Protein AF-A0A519RQ48-F1 (afdb_monomer)

Foldseek 3Di:
DVQVVVLVVQLVVLVPDPDDPV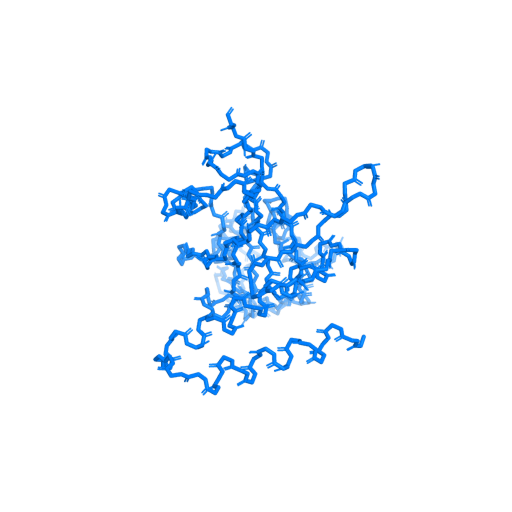VSVVLNVQQLLVVLLCVLPDVQWADPDSFWIWDQDPVRDTAIEGEDEDEQDADQDFLVVVLQVVLQVVLVVVDQPLFWEKEWEWDQDLAAAEPVVSVVVSVVVNCVSVVHDDDDDTTPDIDTDDDSGDHYHYDAFGETEDDPVSVQVVQVPDDDDPDPGAYEYEHEDDCVSSVGSHYYYYPCQQPPAYEHPHPWYWYAYSVSSDIHIGHHDD

Structure (mmCIF, N/CA/C/O backbone):
data_AF-A0A519RQ48-F1
#
_entry.id   AF-A0A519RQ48-F1
#
loop_
_atom_site.group_PDB
_atom_site.id
_atom_site.type_symbol
_atom_site.label_atom_id
_atom_site.label_alt_id
_atom_site.label_comp_id
_atom_site.label_asym_id
_atom_site.label_entity_id
_atom_site.label_seq_id
_atom_site.pdbx_PDB_ins_code
_atom_site.Cartn_x
_atom_site.Cartn_y
_atom_site.Cartn_z
_atom_site.occupancy
_atom_site.B_iso_or_equiv
_atom_site.auth_seq_id
_atom_site.auth_comp_id
_atom_site.auth_asym_id
_atom_site.auth_atom_id
_atom_site.pdbx_PDB_model_num
ATOM 1 N N . MET A 1 1 ? -5.321 -4.749 -26.227 1.00 43.31 1 MET A N 1
ATOM 2 C CA . MET A 1 1 ? -5.300 -6.189 -26.573 1.00 43.31 1 MET A CA 1
ATOM 3 C C . MET A 1 1 ? -3.907 -6.637 -27.001 1.00 43.31 1 MET A C 1
ATOM 5 O O . MET A 1 1 ? -3.459 -7.630 -26.458 1.00 43.31 1 MET A O 1
ATOM 9 N N . GLU A 1 2 ? -3.184 -5.892 -27.846 1.00 57.22 2 GLU A N 1
ATOM 10 C CA . GLU A 1 2 ? -1.813 -6.261 -28.271 1.00 57.22 2 GLU A CA 1
ATOM 11 C C . GLU A 1 2 ? -0.792 -6.372 -27.118 1.00 57.22 2 GLU A C 1
ATOM 13 O O . GLU A 1 2 ? -0.032 -7.332 -27.074 1.00 57.22 2 GLU A O 1
ATOM 18 N N . HIS A 1 3 ? -0.825 -5.470 -26.125 1.00 61.56 3 HIS A N 1
ATOM 19 C CA . HIS A 1 3 ? 0.095 -5.530 -24.974 1.00 61.56 3 HIS A CA 1
ATOM 20 C C . HIS A 1 3 ? -0.045 -6.792 -24.109 1.00 61.56 3 HIS A C 1
ATOM 22 O O . HIS A 1 3 ? 0.942 -7.247 -23.545 1.00 61.56 3 HIS A O 1
ATOM 28 N N . LEU A 1 4 ? -1.257 -7.350 -23.994 1.00 69.06 4 LEU A N 1
ATOM 29 C CA . LEU A 1 4 ? -1.503 -8.551 -23.186 1.00 69.06 4 LEU A CA 1
ATOM 30 C C . LEU A 1 4 ? -0.869 -9.781 -23.831 1.00 69.06 4 LEU A C 1
ATOM 32 O O . LEU A 1 4 ? -0.159 -10.518 -23.159 1.00 69.06 4 LEU A O 1
ATOM 36 N N . GLN A 1 5 ? -1.057 -9.937 -25.141 1.00 73.00 5 GLN A N 1
ATOM 37 C CA . GLN A 1 5 ? -0.506 -11.066 -25.882 1.00 73.00 5 GLN A CA 1
ATOM 38 C C . GLN A 1 5 ? 1.029 -11.041 -25.901 1.00 73.00 5 GLN A C 1
ATOM 40 O O . GLN A 1 5 ? 1.671 -12.05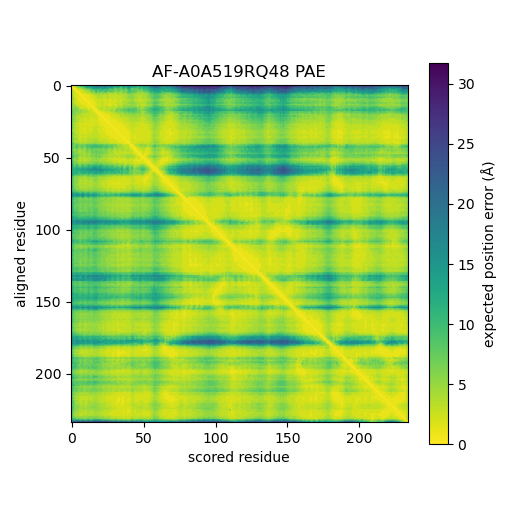9 -25.683 1.00 73.00 5 GLN A O 1
ATOM 45 N N . GLN A 1 6 ? 1.627 -9.854 -26.031 1.00 79.38 6 GLN A N 1
ATOM 46 C CA . GLN A 1 6 ? 3.081 -9.692 -25.957 1.00 79.38 6 GLN A CA 1
ATOM 47 C C . GLN A 1 6 ? 3.661 -10.058 -24.577 1.00 79.38 6 GLN A C 1
ATOM 49 O O . GLN A 1 6 ? 4.774 -10.573 -24.485 1.00 79.38 6 GLN A O 1
ATOM 54 N N . ILE A 1 7 ? 2.922 -9.794 -23.495 1.00 83.25 7 ILE A N 1
ATOM 55 C CA . ILE A 1 7 ? 3.334 -10.177 -22.139 1.00 83.25 7 ILE A CA 1
ATOM 56 C C . ILE A 1 7 ? 3.201 -11.684 -21.938 1.00 83.25 7 ILE A C 1
ATOM 58 O O . ILE A 1 7 ? 4.098 -12.281 -21.351 1.00 83.25 7 ILE A O 1
ATOM 62 N N . GLU A 1 8 ? 2.119 -12.294 -22.423 1.00 84.56 8 GLU A N 1
ATOM 63 C CA . GLU A 1 8 ? 1.934 -13.749 -22.397 1.00 84.56 8 GLU A CA 1
ATOM 64 C C . GLU A 1 8 ? 3.087 -14.454 -23.126 1.00 84.56 8 GLU A C 1
ATOM 66 O O . GLU A 1 8 ? 3.736 -15.314 -22.532 1.00 84.56 8 GLU A O 1
ATOM 71 N N . ASP A 1 9 ? 3.448 -13.990 -24.327 1.00 85.69 9 ASP A N 1
ATOM 72 C CA . ASP A 1 9 ? 4.589 -14.511 -25.088 1.00 85.69 9 ASP A CA 1
ATOM 73 C C . ASP A 1 9 ? 5.907 -14.399 -24.298 1.00 85.69 9 ASP A C 1
ATOM 75 O O . ASP A 1 9 ? 6.750 -15.300 -24.309 1.00 85.69 9 ASP A O 1
ATOM 79 N N . TRP A 1 10 ? 6.131 -13.288 -23.592 1.00 88.19 10 TRP A N 1
ATOM 80 C CA . TRP A 1 10 ? 7.323 -13.127 -22.756 1.00 88.19 10 TRP A CA 1
ATOM 81 C C . TRP A 1 10 ? 7.315 -14.037 -21.531 1.00 88.19 10 TRP A C 1
ATOM 83 O O . TRP A 1 10 ? 8.357 -14.605 -21.204 1.00 88.19 10 TRP A O 1
ATOM 93 N N . ILE A 1 11 ? 6.165 -14.223 -20.880 1.00 88.00 11 ILE A N 1
ATOM 94 C CA . ILE A 1 11 ? 6.023 -15.163 -19.763 1.00 88.00 11 ILE A CA 1
ATOM 95 C C . ILE A 1 11 ? 6.344 -16.581 -20.237 1.00 88.00 11 ILE A C 1
ATOM 97 O O . ILE A 1 11 ? 7.177 -17.241 -19.616 1.00 88.00 11 ILE A O 1
ATOM 101 N N . GLU A 1 12 ? 5.783 -17.018 -21.366 1.00 89.06 12 GLU A N 1
ATOM 102 C CA . GLU A 1 12 ? 6.059 -18.339 -21.941 1.00 89.06 12 GLU A CA 1
ATOM 103 C C . GLU A 1 12 ? 7.551 -18.527 -22.249 1.00 89.06 12 GLU A C 1
ATOM 105 O O . GLU A 1 12 ? 8.138 -19.560 -21.917 1.00 89.06 12 GLU A O 1
ATOM 110 N N . ASN A 1 13 ? 8.207 -17.508 -22.812 1.00 88.69 13 ASN A N 1
ATOM 111 C CA . ASN A 1 13 ? 9.646 -17.545 -23.080 1.00 88.69 13 ASN A CA 1
ATOM 112 C C . ASN A 1 13 ? 10.483 -17.653 -21.791 1.00 88.69 13 ASN A C 1
ATOM 114 O O . ASN A 1 13 ? 11.441 -18.431 -21.730 1.00 88.69 13 ASN A O 1
ATOM 118 N N . ILE A 1 14 ? 10.123 -16.912 -20.737 1.00 88.62 14 ILE A N 1
ATOM 119 C CA . ILE A 1 14 ? 10.792 -16.994 -19.430 1.00 88.62 14 ILE A CA 1
ATOM 120 C C . ILE A 1 14 ? 10.594 -18.389 -18.828 1.00 88.62 14 ILE A C 1
ATOM 122 O O . ILE A 1 14 ? 11.552 -18.999 -18.337 1.00 88.62 14 ILE A O 1
ATOM 126 N N . GLU A 1 15 ? 9.376 -18.921 -18.883 1.00 88.69 15 GLU A N 1
ATOM 127 C CA . GLU A 1 15 ? 9.033 -20.249 -18.377 1.00 88.69 15 GLU A CA 1
ATOM 128 C C . GLU A 1 15 ? 9.726 -21.372 -19.159 1.00 88.69 15 GLU A C 1
ATOM 130 O O . GLU A 1 15 ? 10.146 -22.362 -18.550 1.00 88.69 15 GLU A O 1
ATOM 135 N N . GLY A 1 16 ? 9.944 -21.191 -20.463 1.00 88.44 16 GLY A N 1
ATOM 136 C CA . GLY A 1 16 ? 10.675 -22.108 -21.342 1.00 88.44 16 GLY A CA 1
ATOM 137 C C . GLY A 1 16 ? 12.205 -22.043 -21.236 1.00 88.44 16 GLY A C 1
ATOM 138 O O . GLY A 1 16 ? 12.880 -22.944 -21.723 1.00 88.44 16 GLY A O 1
ATOM 139 N N . SER A 1 17 ? 12.770 -21.019 -20.587 1.00 90.81 17 SER A N 1
ATOM 140 C CA . SER A 1 17 ? 14.229 -20.823 -20.482 1.00 90.81 17 SER A CA 1
ATOM 141 C C . SER A 1 17 ? 14.947 -21.854 -19.588 1.00 90.81 17 SER A C 1
ATOM 143 O O . SER A 1 17 ? 14.329 -22.535 -18.773 1.00 90.81 17 SER A O 1
ATOM 145 N N . ASP A 1 18 ? 16.281 -21.915 -19.630 1.00 91.81 18 ASP A N 1
ATOM 146 C CA . ASP A 1 18 ? 17.084 -22.778 -18.735 1.00 91.81 18 ASP A CA 1
ATOM 147 C C . ASP A 1 18 ? 17.276 -22.201 -17.314 1.00 91.81 18 ASP A C 1
ATOM 149 O O . ASP A 1 18 ? 18.066 -22.702 -16.505 1.00 91.81 18 ASP A O 1
ATOM 153 N N . LEU A 1 19 ? 16.567 -21.120 -16.972 1.00 89.44 19 LEU A N 1
ATOM 154 C CA . LEU A 1 19 ? 16.679 -20.479 -15.665 1.00 89.44 19 LEU A CA 1
ATOM 155 C C . LEU A 1 19 ? 16.139 -21.370 -14.536 1.00 89.44 19 LEU A C 1
ATOM 157 O O . LEU A 1 19 ? 15.202 -22.156 -14.688 1.00 89.44 19 LEU A O 1
ATOM 161 N N . LYS A 1 20 ? 16.695 -21.192 -13.332 1.00 93.88 20 LYS A N 1
ATOM 162 C CA . LYS A 1 20 ? 16.185 -21.869 -12.130 1.00 93.88 20 LYS A CA 1
ATOM 163 C C . LYS A 1 20 ? 14.730 -21.443 -11.862 1.00 93.88 20 LYS A C 1
ATOM 165 O O . LYS A 1 20 ? 14.450 -20.248 -11.964 1.00 93.88 20 LYS A O 1
ATOM 170 N N . PRO A 1 21 ? 13.841 -22.341 -11.386 1.00 91.44 21 PRO A N 1
ATOM 171 C CA . PRO A 1 21 ? 12.422 -22.030 -11.156 1.00 91.44 21 PRO A CA 1
ATOM 172 C C . PRO A 1 21 ? 12.176 -20.778 -10.306 1.00 91.44 21 PRO A C 1
ATOM 174 O O . PRO A 1 21 ? 11.312 -19.964 -10.606 1.00 91.44 21 PRO A O 1
ATOM 177 N N . ARG A 1 22 ? 12.994 -20.571 -9.268 1.00 90.19 22 ARG A N 1
ATOM 178 C CA . ARG A 1 22 ? 12.917 -19.370 -8.427 1.00 90.19 22 ARG A CA 1
ATOM 179 C C . ARG A 1 22 ? 13.161 -18.077 -9.212 1.00 90.19 22 ARG A C 1
ATOM 181 O O . ARG A 1 22 ? 12.497 -17.085 -8.943 1.00 90.19 22 ARG A O 1
ATOM 188 N N . ILE A 1 23 ? 14.132 -18.088 -10.125 1.00 89.00 23 ILE A N 1
ATOM 189 C CA . ILE A 1 23 ? 14.483 -16.920 -10.939 1.00 89.00 23 ILE A CA 1
ATOM 190 C C . ILE A 1 23 ? 13.357 -16.659 -11.936 1.00 89.00 23 ILE A C 1
ATOM 192 O O . ILE A 1 23 ? 12.886 -15.534 -11.996 1.00 89.00 23 ILE A O 1
ATOM 196 N N . LYS A 1 24 ? 12.851 -17.705 -12.607 1.00 90.56 24 LYS A N 1
ATOM 197 C CA . LYS A 1 24 ? 11.691 -17.606 -13.508 1.00 90.56 24 LYS A CA 1
ATOM 198 C C . LYS A 1 24 ? 10.498 -16.938 -12.829 1.00 90.56 24 LYS A C 1
ATOM 200 O O . LYS A 1 24 ? 10.030 -15.911 -13.300 1.00 90.56 24 LYS A O 1
ATOM 205 N N . ASN A 1 25 ? 10.083 -17.453 -11.669 1.00 89.69 25 ASN A N 1
ATOM 206 C CA . ASN A 1 25 ? 8.953 -16.899 -10.921 1.00 89.69 25 ASN A CA 1
ATOM 207 C C . ASN A 1 25 ? 9.177 -15.434 -10.529 1.00 89.69 25 ASN A C 1
ATOM 209 O O . ASN A 1 25 ? 8.245 -14.640 -10.549 1.00 89.69 25 ASN A O 1
ATOM 213 N N . GLN A 1 26 ? 10.405 -15.065 -10.156 1.00 89.38 26 GLN A N 1
ATOM 214 C CA . GLN A 1 26 ? 10.722 -13.681 -9.818 1.00 89.38 26 GLN A CA 1
ATOM 215 C C . GLN A 1 26 ? 10.669 -12.768 -11.049 1.00 89.38 26 GLN A C 1
ATOM 217 O O . GLN A 1 26 ? 10.107 -11.681 -10.957 1.00 89.38 26 GLN A O 1
ATOM 222 N N . THR A 1 27 ? 11.208 -13.200 -12.190 1.00 89.75 27 THR A N 1
ATOM 223 C CA . THR A 1 27 ? 11.159 -12.433 -13.440 1.00 89.75 27 THR A CA 1
ATOM 224 C C . THR A 1 27 ? 9.721 -12.260 -13.928 1.00 89.75 27 THR A C 1
ATOM 226 O O . THR A 1 27 ? 9.329 -11.143 -14.249 1.00 89.75 27 THR A O 1
ATOM 229 N N . VAL A 1 28 ? 8.907 -13.322 -13.893 1.00 91.31 28 VAL A N 1
ATOM 230 C CA . VAL A 1 28 ? 7.476 -13.262 -14.236 1.00 91.31 28 VAL A CA 1
ATOM 231 C C . VAL A 1 28 ? 6.728 -12.305 -13.307 1.00 91.31 28 VAL A C 1
ATOM 233 O O . VAL A 1 28 ? 6.004 -11.437 -13.784 1.00 91.31 28 VAL A O 1
ATOM 236 N N . ASN A 1 29 ? 6.940 -12.393 -11.990 1.00 91.44 29 ASN A N 1
AT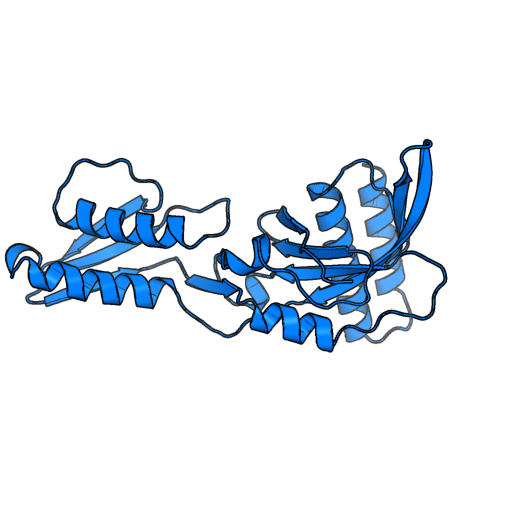OM 237 C CA . ASN A 1 29 ? 6.303 -11.473 -11.044 1.00 91.44 29 ASN A CA 1
ATOM 238 C C . ASN A 1 29 ? 6.696 -10.015 -11.313 1.00 91.44 29 ASN A C 1
ATOM 240 O O . ASN A 1 29 ? 5.819 -9.161 -11.381 1.00 91.44 29 ASN A O 1
ATOM 244 N N . ASN A 1 30 ? 7.984 -9.739 -11.542 1.00 92.44 30 ASN A N 1
ATOM 245 C CA . ASN A 1 30 ? 8.451 -8.392 -11.870 1.00 92.44 30 ASN A CA 1
ATOM 246 C C . ASN A 1 30 ? 7.808 -7.865 -13.161 1.00 92.44 30 ASN A C 1
ATOM 248 O O . ASN A 1 30 ? 7.418 -6.702 -13.218 1.00 92.44 30 ASN A O 1
ATOM 252 N N . LEU A 1 31 ? 7.685 -8.711 -14.188 1.00 92.50 31 LEU A N 1
ATOM 253 C CA . LEU A 1 31 ? 7.036 -8.356 -15.447 1.00 92.50 31 LEU A CA 1
ATOM 254 C C . LEU A 1 31 ? 5.556 -8.002 -15.231 1.00 92.50 31 LEU A C 1
ATOM 256 O O . LEU A 1 31 ? 5.083 -6.991 -15.747 1.00 92.50 31 LEU A O 1
ATOM 260 N N . ILE A 1 32 ? 4.841 -8.791 -14.423 1.00 92.19 32 ILE A N 1
ATOM 261 C CA . ILE A 1 32 ? 3.443 -8.526 -14.055 1.00 92.19 32 ILE A CA 1
ATOM 262 C C . ILE A 1 32 ? 3.328 -7.225 -13.247 1.00 92.19 32 ILE A C 1
ATOM 264 O O . ILE A 1 32 ? 2.418 -6.433 -13.498 1.00 92.19 32 ILE A O 1
ATOM 268 N N . ASP A 1 33 ? 4.241 -6.980 -12.305 1.00 93.88 33 ASP A N 1
ATOM 269 C CA . ASP A 1 33 ? 4.277 -5.751 -11.508 1.00 93.88 33 ASP A CA 1
ATOM 270 C C . ASP A 1 33 ? 4.476 -4.519 -12.396 1.00 93.88 33 ASP A C 1
ATOM 272 O O . ASP A 1 33 ? 3.741 -3.540 -12.257 1.00 93.88 33 ASP A O 1
ATOM 276 N N . ILE A 1 34 ? 5.418 -4.581 -13.345 1.00 93.44 34 ILE A N 1
ATOM 277 C CA . ILE A 1 34 ? 5.670 -3.510 -14.318 1.00 93.44 34 ILE A CA 1
ATOM 278 C C . ILE A 1 34 ? 4.442 -3.293 -15.194 1.00 93.44 34 ILE A C 1
ATOM 280 O O . ILE A 1 34 ? 4.003 -2.156 -15.346 1.00 93.44 34 ILE A O 1
ATOM 284 N N . TRP A 1 35 ? 3.867 -4.361 -15.746 1.00 91.19 35 TRP A N 1
ATOM 285 C CA . TRP A 1 35 ? 2.684 -4.266 -16.593 1.00 91.19 35 TRP A CA 1
ATOM 286 C C . TRP A 1 35 ? 1.502 -3.611 -15.869 1.00 91.19 35 TRP A C 1
ATOM 288 O O . TRP A 1 35 ? 0.852 -2.707 -16.403 1.00 91.19 35 TRP A O 1
ATOM 298 N N . LYS A 1 36 ? 1.225 -4.021 -14.628 1.00 92.1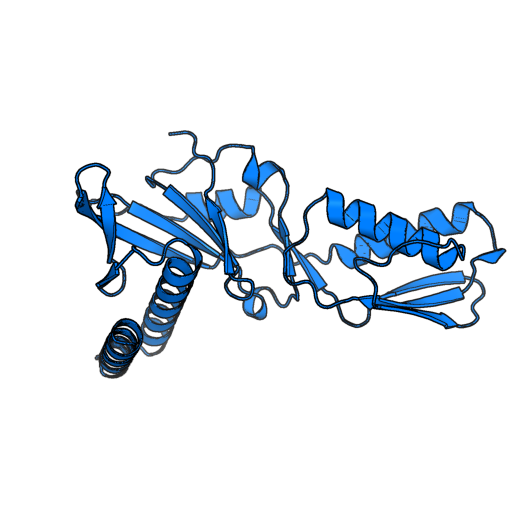2 36 LYS A N 1
ATOM 299 C CA . LYS A 1 36 ? 0.172 -3.374 -13.844 1.00 92.12 36 LYS A CA 1
ATOM 300 C C . LYS A 1 36 ? 0.520 -1.928 -13.525 1.00 92.12 36 LYS A C 1
ATOM 302 O O . LYS A 1 36 ? -0.352 -1.073 -13.630 1.00 92.12 36 LYS A O 1
ATOM 307 N N . PHE A 1 37 ? 1.768 -1.648 -13.160 1.00 94.06 37 PHE A N 1
ATOM 308 C CA . PHE A 1 37 ? 2.223 -0.291 -12.889 1.00 94.06 37 PHE A CA 1
ATOM 309 C C . PHE A 1 37 ? 1.989 0.634 -14.089 1.00 94.06 37 PHE A C 1
ATOM 311 O O . PHE A 1 37 ? 1.349 1.664 -13.910 1.00 94.06 37 PHE A O 1
ATOM 318 N N . ILE A 1 38 ? 2.421 0.262 -15.301 1.00 91.75 38 ILE A N 1
ATOM 319 C CA . ILE A 1 38 ? 2.219 1.102 -16.496 1.00 91.75 38 ILE A CA 1
ATOM 320 C C . ILE A 1 38 ? 0.730 1.303 -16.791 1.00 91.75 38 ILE A C 1
ATOM 322 O O . ILE A 1 38 ? 0.319 2.419 -17.080 1.00 91.75 38 ILE A O 1
ATOM 326 N N . THR A 1 39 ? -0.088 0.261 -16.602 1.00 89.75 39 THR A N 1
ATOM 327 C CA . THR A 1 39 ? -1.543 0.326 -16.817 1.00 89.75 39 THR A CA 1
ATOM 328 C C . THR A 1 39 ? -2.211 1.352 -15.897 1.00 89.75 39 THR A C 1
ATOM 330 O O . THR A 1 39 ? -3.157 2.016 -16.305 1.00 89.75 39 THR A O 1
ATOM 333 N N . TYR A 1 40 ? -1.736 1.494 -14.656 1.00 91.19 40 TYR A N 1
ATOM 334 C CA . TYR A 1 40 ? -2.290 2.457 -13.699 1.00 91.19 40 TYR A CA 1
ATOM 335 C C . TYR A 1 40 ? -1.601 3.827 -13.716 1.00 91.19 40 TYR A C 1
ATOM 337 O O . TYR A 1 40 ? -2.204 4.798 -13.261 1.00 91.19 40 TYR A O 1
ATOM 345 N N . TYR A 1 41 ? -0.344 3.913 -14.162 1.00 90.38 41 TYR A N 1
ATOM 346 C CA . TYR A 1 41 ? 0.418 5.161 -14.162 1.00 90.38 41 TYR A CA 1
ATOM 347 C C . TYR A 1 41 ? 0.057 6.031 -15.360 1.00 90.38 41 TYR A C 1
ATOM 349 O O . TYR A 1 41 ? -0.347 7.178 -15.181 1.00 90.38 41 TYR A O 1
ATOM 357 N N . ASP A 1 42 ? 0.230 5.484 -16.564 1.00 83.12 42 ASP A N 1
ATOM 358 C CA . ASP A 1 42 ? 0.059 6.200 -17.820 1.00 83.12 42 ASP A CA 1
ATOM 359 C C . ASP A 1 42 ? -0.025 5.194 -18.978 1.00 83.12 42 ASP A C 1
ATOM 361 O O . ASP A 1 42 ? 0.945 4.502 -19.298 1.00 83.12 42 ASP A O 1
ATOM 365 N N . GLU A 1 43 ? -1.191 5.137 -19.622 1.00 73.50 43 GLU A N 1
ATOM 366 C CA . GLU A 1 43 ? -1.474 4.231 -20.740 1.00 73.50 43 GLU A CA 1
ATOM 367 C C . GLU A 1 43 ? -0.615 4.516 -21.985 1.00 73.50 43 GLU A C 1
ATOM 369 O O . GLU A 1 43 ? -0.534 3.674 -22.880 1.00 73.50 43 GLU A O 1
ATOM 374 N N . THR A 1 44 ? 0.043 5.678 -22.058 1.00 79.25 44 THR A N 1
ATOM 375 C CA . THR A 1 44 ? 0.956 6.029 -23.157 1.00 79.25 44 THR A CA 1
ATOM 376 C C . THR A 1 44 ? 2.334 5.375 -23.023 1.00 79.25 44 THR A C 1
ATOM 378 O O . THR A 1 44 ? 3.086 5.298 -24.001 1.00 79.25 44 THR A O 1
ATOM 381 N N . ILE A 1 45 ? 2.675 4.851 -21.840 1.00 86.38 45 ILE A N 1
ATOM 382 C CA . ILE A 1 45 ? 3.936 4.143 -21.621 1.00 86.38 45 ILE A CA 1
ATOM 383 C C . ILE A 1 45 ? 3.869 2.766 -22.272 1.00 86.38 45 ILE A C 1
ATOM 385 O O . ILE A 1 45 ? 3.002 1.945 -21.979 1.00 86.38 45 ILE A O 1
ATOM 389 N N . SER A 1 46 ? 4.856 2.476 -23.118 1.00 84.31 46 SER A N 1
ATOM 390 C CA . SER A 1 46 ? 4.960 1.179 -23.790 1.00 84.31 46 SER A CA 1
ATOM 391 C C . SER A 1 46 ? 6.035 0.308 -23.154 1.00 84.31 46 SER A C 1
ATOM 393 O O . SER A 1 46 ? 7.149 0.761 -22.895 1.00 84.31 46 SER A O 1
ATOM 395 N N . LEU A 1 47 ? 5.725 -0.966 -22.931 1.00 85.94 47 LEU A N 1
ATOM 396 C CA . LEU A 1 47 ? 6.705 -1.946 -22.478 1.00 85.94 47 LEU A CA 1
ATOM 397 C C . LEU A 1 47 ? 7.558 -2.401 -23.673 1.00 85.94 47 LEU A C 1
ATOM 399 O O . LEU A 1 47 ? 7.023 -2.889 -24.668 1.00 85.94 47 LEU A O 1
ATOM 403 N N . LYS A 1 48 ? 8.876 -2.194 -23.607 1.00 86.12 48 LYS A N 1
ATOM 404 C CA . LYS A 1 48 ? 9.818 -2.508 -24.699 1.00 86.12 48 LYS A CA 1
ATOM 405 C C . LYS A 1 48 ? 10.524 -3.844 -24.496 1.00 86.12 48 LYS A C 1
ATOM 407 O O . LYS A 1 48 ? 10.802 -4.542 -25.466 1.00 86.12 48 LYS A O 1
ATOM 412 N N . SER A 1 49 ? 10.806 -4.191 -23.246 1.00 83.25 49 SER A N 1
ATOM 413 C CA . SER A 1 49 ? 11.350 -5.486 -22.837 1.00 83.25 49 SER A CA 1
ATOM 414 C C . SER A 1 49 ? 10.985 -5.771 -21.378 1.00 83.25 49 SER A C 1
ATOM 416 O O . SER A 1 49 ? 10.328 -4.949 -20.740 1.00 83.25 49 SER A O 1
ATOM 418 N N . GLU A 1 50 ? 11.455 -6.902 -20.839 1.00 81.12 50 GLU A N 1
ATOM 419 C CA . GLU A 1 50 ? 11.177 -7.372 -19.471 1.00 81.12 50 GLU A CA 1
ATOM 420 C C . GLU A 1 50 ? 11.311 -6.295 -18.380 1.00 81.12 50 GLU A C 1
ATOM 422 O O . GLU A 1 50 ? 10.585 -6.327 -17.390 1.00 81.12 50 GLU A O 1
ATOM 427 N N . ASN A 1 51 ? 12.231 -5.340 -18.545 1.00 86.25 51 ASN A N 1
ATOM 428 C CA . ASN A 1 51 ? 12.499 -4.281 -17.574 1.00 86.25 51 ASN A CA 1
ATOM 429 C C . ASN A 1 51 ? 12.736 -2.899 -18.204 1.00 86.25 51 ASN A C 1
ATOM 431 O O . ASN A 1 51 ? 13.269 -2.012 -17.538 1.00 86.25 51 ASN A O 1
ATOM 435 N N . ILE A 1 52 ? 12.382 -2.703 -19.475 1.00 89.75 52 ILE A N 1
ATOM 436 C CA . ILE A 1 52 ? 12.561 -1.421 -20.167 1.00 89.75 52 ILE A CA 1
ATOM 437 C C . ILE A 1 52 ? 11.204 -0.912 -20.622 1.00 89.75 52 ILE A C 1
ATOM 439 O O . ILE A 1 52 ? 10.475 -1.605 -21.334 1.00 89.75 52 ILE A O 1
ATOM 443 N N . ILE A 1 53 ? 10.900 0.328 -20.255 1.00 91.12 53 ILE A N 1
ATOM 444 C CA . ILE A 1 53 ? 9.724 1.052 -20.734 1.00 91.12 53 ILE A CA 1
ATOM 445 C C . ILE A 1 53 ? 10.145 2.205 -21.644 1.00 91.12 53 ILE A C 1
ATOM 447 O O . ILE A 1 53 ? 11.219 2.783 -21.480 1.00 91.12 53 ILE A O 1
ATOM 451 N N . GLY A 1 54 ? 9.293 2.527 -22.610 1.00 89.75 54 GLY A N 1
ATOM 452 C CA . GLY A 1 54 ? 9.398 3.716 -23.443 1.00 89.75 54 GLY A CA 1
ATOM 453 C C . GLY A 1 54 ? 8.428 4.778 -22.946 1.00 89.75 54 GLY A C 1
ATOM 454 O O . GLY A 1 54 ? 7.225 4.515 -22.889 1.00 89.75 54 GLY A O 1
ATOM 455 N N . VAL A 1 55 ? 8.953 5.956 -22.616 1.00 88.31 55 VAL A N 1
ATOM 456 C CA . VAL A 1 55 ? 8.177 7.124 -22.183 1.00 88.31 55 VAL A CA 1
ATOM 457 C C . VAL A 1 55 ? 8.372 8.238 -23.200 1.00 88.31 55 VAL A C 1
ATOM 459 O O . VAL A 1 55 ? 9.503 8.572 -23.547 1.00 88.31 55 VAL A O 1
ATOM 462 N N . GLU A 1 56 ? 7.278 8.804 -23.696 1.00 84.50 56 GLU A N 1
ATOM 463 C CA . GLU A 1 56 ? 7.336 9.931 -24.622 1.00 84.50 56 GLU A CA 1
ATOM 464 C C . GLU A 1 56 ? 7.739 11.207 -23.870 1.00 84.50 56 GLU A C 1
ATOM 466 O O . GLU A 1 56 ? 7.158 11.554 -22.842 1.00 84.50 56 GLU A O 1
ATOM 471 N N . ASN A 1 57 ? 8.782 11.884 -24.347 1.00 78.56 57 ASN A N 1
ATOM 472 C CA . ASN A 1 57 ? 9.213 13.162 -23.794 1.00 78.56 57 ASN A CA 1
ATOM 473 C C . ASN A 1 57 ? 8.445 14.339 -24.426 1.00 78.56 57 ASN A C 1
ATOM 475 O O . ASN A 1 57 ? 7.698 14.170 -25.384 1.00 78.56 57 ASN A O 1
ATOM 479 N N . GLU A 1 58 ? 8.653 15.557 -23.916 1.00 76.25 58 GLU A N 1
ATOM 480 C CA . GLU A 1 58 ? 7.954 16.775 -24.378 1.00 76.25 58 GLU A CA 1
ATOM 481 C C . GLU A 1 58 ? 8.128 17.073 -25.881 1.00 76.25 58 GLU A C 1
ATOM 483 O O . GLU A 1 58 ? 7.336 17.812 -26.462 1.00 76.25 58 GLU A O 1
ATOM 488 N N . ASN A 1 59 ? 9.147 16.488 -26.520 1.00 78.00 59 ASN A N 1
ATOM 489 C CA . ASN A 1 59 ? 9.427 16.636 -27.947 1.00 78.00 59 ASN A CA 1
ATOM 490 C C . ASN A 1 59 ? 8.848 15.490 -28.799 1.00 78.00 59 ASN A C 1
ATOM 492 O O . ASN A 1 59 ? 9.152 15.410 -29.989 1.00 78.00 59 ASN A O 1
ATOM 496 N N . GLY A 1 60 ? 8.067 14.584 -28.206 1.00 76.56 60 GLY A N 1
ATOM 497 C CA . GLY A 1 60 ? 7.486 13.424 -28.883 1.00 76.56 60 GLY A CA 1
ATOM 498 C C . GLY A 1 60 ? 8.468 12.276 -29.146 1.00 76.56 60 GLY A C 1
ATOM 499 O O . GLY A 1 60 ? 8.193 11.388 -29.951 1.00 76.56 60 GLY A O 1
ATOM 500 N N . ILE A 1 61 ? 9.649 12.289 -28.516 1.00 78.38 61 ILE A N 1
ATOM 501 C CA . ILE A 1 61 ? 10.662 11.234 -28.667 1.00 78.38 61 ILE A CA 1
ATOM 502 C C . ILE A 1 61 ? 10.494 10.225 -27.527 1.00 78.38 61 ILE A C 1
ATOM 504 O O . ILE A 1 61 ? 10.380 10.616 -26.367 1.00 78.38 61 ILE A O 1
ATOM 508 N N . GLN A 1 62 ? 10.511 8.926 -27.841 1.00 82.69 62 GLN A N 1
ATOM 509 C CA . GLN A 1 62 ? 10.486 7.881 -26.815 1.00 82.69 62 GLN A CA 1
ATOM 510 C C . GLN A 1 62 ? 11.860 7.723 -26.153 1.00 82.69 62 GLN A C 1
ATOM 512 O O . GLN A 1 62 ? 12.791 7.186 -26.756 1.00 82.69 62 GLN A O 1
ATOM 517 N N . ASP A 1 63 ? 11.962 8.152 -24.897 1.00 87.25 63 ASP A N 1
ATOM 518 C CA . ASP A 1 63 ? 13.088 7.852 -24.018 1.00 87.25 63 ASP A CA 1
ATOM 519 C C . ASP A 1 63 ? 12.931 6.424 -23.469 1.00 87.25 63 ASP A C 1
ATOM 521 O O . ASP A 1 63 ? 11.869 6.046 -22.967 1.00 87.25 63 ASP A O 1
ATOM 525 N N . GLU A 1 64 ? 14.003 5.631 -23.512 1.00 91.75 64 GLU A N 1
ATOM 526 C CA . GLU A 1 64 ? 14.033 4.321 -22.859 1.00 91.75 64 GLU A CA 1
ATOM 527 C C . GLU A 1 64 ? 14.470 4.443 -21.399 1.00 91.75 64 GLU A C 1
ATOM 529 O O . GLU A 1 64 ? 15.539 4.980 -21.087 1.00 91.75 64 GLU A O 1
ATOM 534 N N . ILE A 1 65 ? 13.666 3.876 -20.505 1.00 92.38 65 ILE A N 1
ATOM 535 C CA . ILE A 1 65 ? 13.885 3.903 -19.062 1.00 92.38 65 ILE A CA 1
ATOM 536 C C . ILE A 1 65 ? 14.011 2.474 -18.550 1.00 92.38 65 ILE A C 1
ATOM 538 O O . ILE A 1 65 ? 13.167 1.620 -18.821 1.00 92.38 65 ILE A O 1
ATOM 542 N N . SER A 1 66 ? 15.074 2.222 -17.791 1.00 93.25 66 SER A N 1
ATOM 543 C CA . SER A 1 66 ? 15.301 0.952 -17.107 1.00 93.25 66 SER A CA 1
ATOM 544 C C . SER A 1 66 ? 14.551 0.938 -15.774 1.00 93.25 66 SER A C 1
ATOM 546 O O . SER A 1 66 ? 14.783 1.795 -14.919 1.00 93.25 66 SER A O 1
ATOM 548 N N . LEU A 1 67 ? 13.654 -0.028 -15.589 1.00 93.56 67 LEU A N 1
ATOM 549 C CA . LEU A 1 67 ? 12.897 -0.233 -14.359 1.00 93.56 67 LEU A CA 1
ATOM 550 C C . LEU A 1 67 ? 13.555 -1.298 -13.487 1.00 93.56 67 LEU A C 1
ATOM 552 O O . LEU A 1 67 ? 13.807 -2.428 -13.903 1.00 93.56 67 LEU A O 1
ATOM 556 N N . THR A 1 68 ? 13.774 -0.950 -12.226 1.00 94.44 68 THR A N 1
ATOM 557 C CA . THR A 1 68 ? 14.121 -1.901 -11.172 1.00 94.44 68 THR A CA 1
ATOM 558 C C . THR A 1 68 ? 12.893 -2.132 -10.305 1.00 94.44 68 THR A C 1
ATOM 560 O O . THR A 1 68 ? 12.332 -1.178 -9.778 1.00 94.44 68 THR A O 1
ATOM 563 N N . VAL A 1 69 ? 12.485 -3.389 -10.128 1.00 94.69 69 VAL A N 1
ATOM 564 C CA . VAL A 1 69 ? 11.343 -3.760 -9.277 1.00 94.69 69 VAL A CA 1
ATOM 565 C C . VAL A 1 69 ? 11.853 -4.365 -7.981 1.00 94.69 69 VAL A C 1
ATOM 567 O O . VAL A 1 69 ? 12.740 -5.225 -7.988 1.00 94.69 69 VAL A O 1
ATOM 570 N N . LYS A 1 70 ? 11.298 -3.920 -6.854 1.00 94.38 70 LYS A N 1
ATOM 571 C CA . LYS A 1 70 ? 11.558 -4.512 -5.545 1.00 94.38 70 LYS A CA 1
ATOM 572 C C . LYS A 1 70 ? 10.296 -4.580 -4.709 1.00 94.38 70 LYS A C 1
ATOM 574 O O . LYS A 1 70 ? 9.616 -3.580 -4.512 1.00 94.38 70 LYS A O 1
ATOM 579 N N . ASP A 1 71 ? 10.081 -5.738 -4.103 1.00 92.75 71 ASP A N 1
ATOM 580 C CA . ASP A 1 71 ? 9.117 -5.875 -3.021 1.00 92.75 71 ASP A CA 1
ATOM 581 C C . ASP A 1 71 ? 9.509 -4.995 -1.834 1.00 92.75 71 ASP A C 1
ATOM 583 O O . ASP A 1 71 ? 10.637 -5.067 -1.326 1.00 92.75 71 ASP A O 1
ATOM 587 N N . LEU A 1 72 ? 8.562 -4.197 -1.350 1.00 94.25 72 LEU A N 1
ATOM 588 C CA . LEU A 1 72 ? 8.740 -3.438 -0.127 1.00 94.25 72 LEU A CA 1
ATOM 589 C C . LEU A 1 72 ? 8.396 -4.315 1.078 1.00 94.25 72 LEU A C 1
ATOM 591 O O . LEU A 1 72 ? 7.239 -4.634 1.344 1.00 94.25 72 LEU A O 1
ATOM 595 N N . ILE A 1 73 ? 9.424 -4.682 1.840 1.00 90.94 73 ILE A N 1
ATOM 596 C CA . ILE A 1 73 ? 9.252 -5.443 3.079 1.00 90.94 73 ILE A CA 1
ATOM 597 C C . ILE A 1 73 ? 8.861 -4.476 4.197 1.00 90.94 73 ILE A C 1
ATOM 599 O O . ILE A 1 73 ? 9.657 -3.622 4.593 1.00 90.94 73 ILE A O 1
ATOM 603 N N . LEU A 1 74 ? 7.644 -4.633 4.714 1.00 91.62 74 LEU A N 1
ATOM 604 C CA . LEU A 1 74 ? 7.124 -3.846 5.828 1.00 91.62 74 LEU A CA 1
ATOM 605 C C . LEU A 1 74 ? 7.252 -4.589 7.156 1.00 91.62 74 LEU A C 1
ATOM 607 O O . LEU A 1 74 ? 7.243 -5.820 7.214 1.00 91.62 74 LEU A O 1
ATOM 611 N N . ASN A 1 75 ? 7.338 -3.818 8.238 1.00 84.75 75 ASN A N 1
ATOM 612 C CA . ASN A 1 75 ? 7.246 -4.372 9.578 1.00 84.75 75 ASN A CA 1
ATOM 613 C C . ASN A 1 75 ? 5.818 -4.887 9.811 1.00 84.75 75 ASN A C 1
ATOM 615 O O . ASN A 1 75 ? 4.858 -4.205 9.446 1.00 84.75 75 ASN A O 1
ATOM 619 N N . PRO A 1 76 ? 5.645 -6.059 10.439 1.00 78.88 76 PRO A N 1
ATOM 620 C CA . PRO A 1 76 ? 4.321 -6.524 10.807 1.00 78.88 76 PRO A CA 1
ATOM 621 C C . PRO A 1 76 ? 3.739 -5.580 11.864 1.00 78.88 76 PRO A C 1
ATOM 623 O O . PRO A 1 76 ? 4.158 -5.590 13.019 1.00 78.88 76 PRO A O 1
ATOM 626 N N . SER A 1 77 ? 2.760 -4.771 11.471 1.00 83.06 77 SER A N 1
ATOM 627 C CA . SER A 1 77 ? 1.961 -3.957 12.382 1.00 83.06 77 SER A CA 1
ATOM 628 C C . SER A 1 77 ? 0.473 -4.206 12.146 1.00 83.06 77 SER A C 1
ATOM 630 O O . SER A 1 77 ? 0.058 -4.650 11.073 1.00 83.06 77 SER A O 1
ATOM 632 N N . ASN A 1 78 ? -0.336 -3.986 13.182 1.00 87.31 78 ASN A N 1
ATOM 633 C CA . ASN A 1 78 ? -1.788 -3.956 13.058 1.00 87.31 78 ASN A CA 1
ATOM 634 C C . ASN A 1 78 ? -2.290 -2.628 13.615 1.00 87.31 78 ASN A C 1
ATOM 636 O O . ASN A 1 78 ? -2.640 -2.523 14.790 1.00 87.31 78 ASN A O 1
ATOM 640 N N . VAL A 1 79 ? -2.299 -1.611 12.753 1.00 93.19 79 VAL A N 1
ATOM 641 C CA . VAL A 1 79 ? -2.706 -0.246 13.112 1.00 93.19 79 VAL A CA 1
ATOM 642 C C . VAL A 1 79 ? -4.126 -0.234 13.679 1.00 93.19 79 VAL A C 1
ATOM 644 O O . VAL A 1 79 ? -4.398 0.480 14.639 1.00 93.19 79 VAL A O 1
ATOM 647 N N . ILE A 1 80 ? -5.019 -1.069 13.139 1.00 94.25 80 ILE A N 1
ATOM 648 C CA . ILE A 1 80 ? -6.408 -1.145 13.601 1.00 94.25 80 ILE A CA 1
ATOM 649 C C . ILE A 1 80 ? -6.475 -1.577 15.057 1.00 94.25 80 ILE A C 1
ATOM 651 O O . ILE A 1 80 ? -7.193 -0.948 15.820 1.00 94.25 80 ILE A O 1
ATOM 655 N N . GLN A 1 81 ? -5.683 -2.563 15.482 1.00 92.62 81 GLN A N 1
ATOM 656 C CA . GLN A 1 81 ? -5.698 -2.998 16.881 1.00 92.62 81 GLN A CA 1
ATOM 657 C C . GLN A 1 81 ? -5.360 -1.853 17.846 1.00 92.62 81 GLN A C 1
ATOM 659 O O . GLN A 1 81 ? -5.970 -1.745 18.913 1.00 92.62 81 GLN A O 1
ATOM 664 N N . ASN A 1 82 ? -4.429 -0.978 17.459 1.00 93.00 82 ASN A N 1
ATOM 665 C CA . ASN A 1 82 ? -4.088 0.203 18.247 1.00 93.00 82 ASN A CA 1
ATOM 666 C C . ASN A 1 82 ? -5.263 1.187 18.288 1.00 93.00 82 ASN A C 1
ATOM 668 O O . ASN A 1 82 ? -5.659 1.606 19.372 1.00 93.00 82 ASN A O 1
ATOM 672 N N . VAL A 1 83 ? -5.885 1.471 17.139 1.00 95.38 83 VAL A N 1
ATOM 673 C CA . VAL A 1 83 ? -7.075 2.336 17.048 1.00 95.38 83 VAL A CA 1
ATOM 674 C C . VAL A 1 83 ? -8.210 1.817 17.927 1.00 95.38 83 VAL A C 1
ATOM 676 O O . VAL A 1 83 ? -8.798 2.592 18.681 1.00 95.38 83 VAL A O 1
ATOM 679 N N . LEU A 1 84 ? -8.508 0.516 17.879 1.00 95.50 84 LEU A N 1
ATOM 680 C CA . LEU A 1 84 ? -9.558 -0.085 18.705 1.00 95.50 84 LEU A CA 1
ATOM 681 C C . LEU A 1 84 ? -9.229 0.060 20.193 1.00 95.50 84 LEU A C 1
ATOM 683 O O . LEU A 1 84 ? -10.065 0.531 20.958 1.00 95.50 84 LEU A O 1
ATOM 687 N N . SER A 1 85 ? -7.993 -0.253 20.586 1.00 94.44 85 SER A N 1
ATOM 688 C CA . SER A 1 85 ? -7.543 -0.154 21.981 1.00 94.44 85 SER A CA 1
ATOM 689 C C . SER A 1 85 ? -7.615 1.285 22.508 1.00 94.44 85 SER A C 1
ATOM 691 O O . SER A 1 85 ? -8.078 1.530 23.621 1.00 94.44 85 SER A O 1
ATOM 693 N N . GLU A 1 86 ? -7.205 2.266 21.703 1.00 95.00 86 GLU A N 1
ATOM 694 C CA . GLU A 1 86 ? -7.343 3.685 22.038 1.00 95.00 86 GLU A CA 1
ATOM 695 C C . GLU A 1 86 ? -8.809 4.115 22.144 1.00 95.00 86 GLU A C 1
ATOM 697 O O . GLU A 1 86 ? -9.164 4.891 23.033 1.00 95.00 86 GLU A O 1
ATOM 702 N N . THR A 1 87 ? -9.662 3.596 21.261 1.00 95.62 87 THR A N 1
ATOM 703 C CA . THR A 1 87 ? -11.105 3.860 21.268 1.00 95.62 87 THR A CA 1
ATOM 704 C C . THR A 1 87 ? -11.763 3.317 22.533 1.00 95.62 87 THR A C 1
ATOM 706 O O . THR A 1 87 ? -12.546 4.020 23.171 1.00 95.62 87 THR A O 1
ATOM 709 N N . GLU A 1 88 ? -11.410 2.100 22.959 1.00 95.25 88 GLU A N 1
ATOM 710 C CA . GLU A 1 88 ? -11.885 1.522 24.221 1.00 95.25 88 GLU A CA 1
ATOM 711 C C . GLU A 1 88 ? -11.530 2.408 25.418 1.00 95.25 88 GLU A C 1
ATOM 713 O O . GLU A 1 88 ? -12.375 2.676 26.276 1.00 95.25 88 GLU A O 1
ATOM 718 N N . LEU A 1 89 ? -10.276 2.869 25.486 1.00 93.88 89 LEU A N 1
ATOM 719 C CA . LEU A 1 89 ? -9.799 3.738 26.561 1.00 93.88 89 LEU A CA 1
ATOM 720 C C . LEU A 1 89 ? -10.546 5.069 26.593 1.00 93.88 89 LEU A C 1
ATOM 722 O O . LEU A 1 89 ? -10.807 5.600 27.672 1.00 93.88 89 LEU A O 1
ATOM 726 N N . GLU A 1 90 ? -10.885 5.615 25.431 1.00 94.25 90 GLU A N 1
ATOM 727 C CA . GLU A 1 90 ? -11.646 6.851 25.323 1.00 94.25 90 GLU A CA 1
ATOM 728 C C . GLU A 1 90 ? -13.099 6.663 25.759 1.00 94.25 90 GLU A C 1
ATOM 730 O O . GLU A 1 90 ? -13.592 7.430 26.585 1.00 94.25 90 GLU A O 1
ATOM 735 N N . LEU A 1 91 ? -13.751 5.588 25.312 1.00 93.62 91 LEU A N 1
ATOM 736 C CA . LEU A 1 91 ? -15.128 5.278 25.688 1.00 93.62 91 LEU A CA 1
ATOM 737 C C . LEU A 1 91 ? -15.292 5.040 27.195 1.00 93.62 91 LEU A C 1
ATOM 739 O O . LEU A 1 91 ? -16.277 5.489 27.782 1.00 93.62 91 LEU A O 1
ATOM 743 N N . ARG A 1 92 ? -14.296 4.427 27.852 1.00 92.06 92 ARG A N 1
ATOM 744 C CA . ARG A 1 92 ? -14.278 4.240 29.317 1.00 92.06 9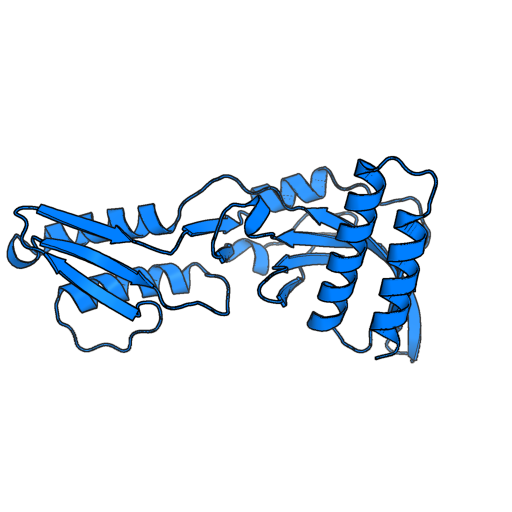2 ARG A CA 1
ATOM 745 C C . ARG A 1 92 ? -14.362 5.557 30.089 1.00 92.06 92 ARG A C 1
ATOM 747 O O . ARG A 1 92 ? -14.912 5.574 31.188 1.00 92.06 92 ARG A O 1
ATOM 754 N N . LYS A 1 93 ? -13.865 6.665 29.528 1.00 92.12 93 LYS A N 1
ATOM 755 C CA . LYS A 1 93 ? -13.931 7.992 30.168 1.00 92.12 93 LYS A CA 1
ATOM 756 C C . LYS A 1 93 ? -15.358 8.539 30.234 1.00 92.12 93 LYS A C 1
ATOM 758 O O . LYS A 1 93 ? -15.631 9.380 31.083 1.00 92.12 93 LYS A O 1
ATOM 763 N N . TYR A 1 94 ? -16.263 8.063 29.377 1.00 87.56 94 TYR A N 1
ATOM 764 C CA . TYR A 1 94 ? -17.661 8.500 29.353 1.00 87.56 94 TYR A CA 1
ATOM 765 C C . TYR A 1 94 ? -18.582 7.686 30.282 1.00 87.56 94 TYR A C 1
ATOM 767 O O . TYR A 1 94 ? -19.778 7.965 30.347 1.00 87.56 94 TYR A O 1
ATOM 775 N N . GLY A 1 95 ? -18.043 6.713 31.026 1.00 85.19 95 GLY A N 1
ATOM 776 C CA . GLY A 1 95 ? -18.769 5.945 32.041 1.00 85.19 95 GLY A CA 1
ATOM 777 C C . GLY A 1 95 ? -19.305 4.590 31.564 1.00 85.19 95 GLY A C 1
ATOM 778 O O . GLY A 1 95 ? -19.145 4.188 30.413 1.00 85.19 95 GLY A O 1
ATOM 779 N N . SER A 1 96 ? -19.955 3.865 32.478 1.00 88.56 96 SER A N 1
ATOM 780 C CA . SER A 1 96 ? -20.377 2.465 32.292 1.00 88.56 96 SER A CA 1
ATOM 781 C C . SER A 1 96 ? -21.526 2.258 31.299 1.00 88.56 96 SER A C 1
ATOM 783 O O . SER A 1 96 ? -21.771 1.127 30.887 1.00 88.56 96 SER A O 1
ATOM 785 N N . ASN A 1 97 ? -22.209 3.322 30.868 1.00 87.69 97 ASN A N 1
ATOM 786 C CA . ASN A 1 97 ? -23.324 3.241 29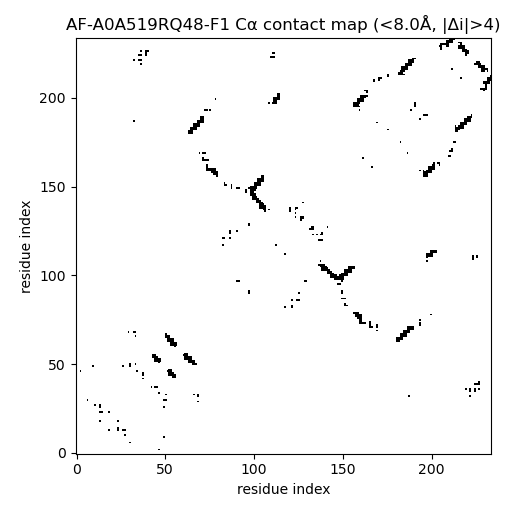.912 1.00 87.69 97 ASN A CA 1
ATOM 787 C C . ASN A 1 97 ? -22.909 2.644 28.555 1.00 87.69 97 ASN A C 1
ATOM 789 O O . ASN A 1 97 ? -23.731 2.071 27.839 1.00 87.69 97 ASN A O 1
ATOM 793 N N . TYR A 1 98 ? -21.623 2.739 28.219 1.00 92.25 98 TYR A N 1
ATOM 794 C CA . TYR A 1 98 ? -21.068 2.220 26.973 1.00 92.25 98 TYR A CA 1
ATOM 795 C C . TYR A 1 98 ? -20.462 0.825 27.121 1.00 92.25 98 TYR A C 1
ATOM 797 O O . TYR A 1 98 ? -19.928 0.305 26.145 1.00 92.25 98 TYR A O 1
ATOM 805 N N . ASN A 1 99 ? -20.570 0.185 28.288 1.00 94.50 99 ASN A N 1
ATOM 806 C CA . ASN A 1 99 ? -20.121 -1.193 28.464 1.00 94.50 99 ASN A CA 1
ATOM 807 C C . ASN A 1 99 ? -20.812 -2.126 27.456 1.00 94.50 99 ASN A C 1
ATOM 809 O O . ASN A 1 99 ? -21.993 -1.968 27.119 1.00 94.50 99 ASN A O 1
ATOM 813 N N . GLY A 1 100 ? -20.035 -3.060 26.916 1.00 95.31 100 GLY A N 1
ATOM 814 C CA . GLY A 1 100 ? -20.443 -3.924 25.824 1.00 95.31 100 GLY A CA 1
ATOM 815 C C . GLY A 1 100 ? -19.252 -4.487 25.058 1.00 95.31 100 GLY A C 1
ATOM 816 O O . GLY A 1 100 ? -18.166 -3.908 25.027 1.00 95.31 100 GLY A O 1
ATOM 817 N N . LYS A 1 101 ? -19.495 -5.626 24.414 1.00 96.31 101 LYS A N 1
ATOM 818 C CA . LYS A 1 101 ? -18.599 -6.211 23.418 1.00 96.31 101 LYS A CA 1
ATOM 819 C C . LYS A 1 101 ? -19.059 -5.769 22.038 1.00 96.31 101 LYS A C 1
ATOM 821 O O . LYS A 1 101 ? -20.155 -6.142 21.622 1.00 96.31 101 LYS A O 1
ATOM 826 N N . TYR A 1 102 ? -18.240 -4.991 21.348 1.00 96.06 102 TYR A N 1
ATOM 827 C CA . TYR A 1 102 ? -18.547 -4.434 20.036 1.00 96.06 102 TYR A CA 1
ATOM 828 C C . TYR A 1 102 ? -17.761 -5.183 18.966 1.00 96.06 102 TYR A C 1
ATOM 830 O O . TYR A 1 102 ? -16.534 -5.164 18.970 1.00 96.06 102 TYR A O 1
ATOM 838 N N . ASN A 1 103 ? -18.464 -5.837 18.047 1.00 95.50 103 ASN A N 1
ATOM 839 C CA . ASN A 1 103 ? -17.859 -6.451 16.869 1.00 95.50 103 ASN A CA 1
ATOM 840 C C . ASN A 1 103 ? -18.085 -5.536 15.668 1.00 95.50 103 ASN A C 1
ATOM 842 O O . ASN A 1 103 ? -19.235 -5.259 15.321 1.00 95.50 103 ASN A O 1
ATOM 846 N N . ILE A 1 104 ? -16.997 -5.073 15.058 1.00 94.94 104 ILE A N 1
ATOM 847 C CA . ILE A 1 104 ? -17.008 -4.117 13.952 1.00 94.94 104 ILE A CA 1
ATOM 848 C C . ILE A 1 104 ? -16.664 -4.836 12.653 1.00 94.94 104 ILE A C 1
ATOM 850 O O . ILE A 1 104 ? -15.591 -5.437 12.533 1.00 94.94 104 ILE A O 1
ATOM 854 N N . GLN A 1 105 ? -17.556 -4.710 11.673 1.00 93.31 105 GLN A N 1
ATOM 855 C CA . GLN A 1 105 ? -17.299 -5.080 10.289 1.00 93.31 105 GLN A CA 1
ATOM 856 C C . GLN A 1 105 ? -16.967 -3.817 9.492 1.00 93.31 105 GLN A C 1
ATOM 858 O O . GLN A 1 105 ? -17.734 -2.854 9.478 1.00 93.31 105 GLN A O 1
ATOM 863 N N . PHE A 1 106 ? -15.825 -3.827 8.811 1.00 92.38 106 PHE A N 1
ATOM 864 C CA . PHE A 1 106 ? -15.376 -2.696 8.002 1.00 92.38 106 PHE A CA 1
ATOM 865 C C . PHE A 1 106 ? -15.833 -2.828 6.554 1.00 92.38 106 PHE A C 1
ATOM 867 O O . PHE A 1 106 ? -15.838 -3.935 6.002 1.00 92.38 106 PHE A O 1
ATOM 874 N N . GLN A 1 107 ? -16.137 -1.691 5.928 1.00 90.94 107 GLN A N 1
ATOM 875 C CA . GLN A 1 107 ? -16.378 -1.614 4.491 1.00 90.94 107 GLN A CA 1
ATOM 876 C C . GLN A 1 107 ? -15.107 -1.978 3.714 1.00 90.94 107 GLN A C 1
ATOM 878 O O . GLN A 1 107 ? -13.973 -1.763 4.159 1.00 90.94 107 GLN A O 1
ATOM 883 N N . LYS A 1 108 ? -15.283 -2.514 2.503 1.00 85.94 108 LYS A N 1
ATOM 884 C CA . LYS A 1 108 ? -14.158 -2.773 1.604 1.00 85.94 108 LYS A CA 1
ATOM 885 C C . LYS A 1 108 ? -13.631 -1.443 1.060 1.00 85.94 108 LYS A C 1
ATOM 887 O O . LYS A 1 108 ? -14.242 -0.841 0.188 1.00 85.94 108 LYS A O 1
ATOM 892 N N . SER A 1 109 ? -12.470 -1.008 1.545 1.00 83.19 109 SER A N 1
ATOM 893 C CA . SER A 1 109 ? -11.851 0.230 1.064 1.00 83.19 109 SER A CA 1
ATOM 894 C C . SER A 1 109 ? -11.132 0.035 -0.271 1.00 83.19 109 SER A C 1
ATOM 896 O O . SER A 1 109 ? -10.175 -0.739 -0.366 1.00 83.19 109 SER A O 1
ATOM 898 N N . GLU A 1 110 ? -11.499 0.831 -1.271 1.00 86.00 110 GLU A N 1
ATOM 899 C CA . GLU A 1 110 ? -10.810 0.901 -2.568 1.00 86.00 110 GLU A CA 1
ATOM 900 C C . GLU A 1 110 ? -9.434 1.575 -2.484 1.00 86.00 110 GLU A C 1
ATOM 902 O O . GLU A 1 110 ? -8.592 1.395 -3.356 1.00 86.00 110 GLU A O 1
ATOM 907 N N . LYS A 1 111 ? -9.173 2.344 -1.420 1.00 90.00 111 LYS A N 1
ATOM 908 C CA . LYS A 1 111 ? -7.947 3.141 -1.258 1.00 90.00 111 LYS A CA 1
ATOM 909 C C . LYS A 1 111 ? -7.189 2.769 0.014 1.00 90.00 111 LYS A C 1
ATOM 911 O O . LYS A 1 111 ? -7.778 2.256 0.966 1.00 90.00 111 LYS A O 1
ATOM 916 N N . ASN A 1 112 ? -5.885 3.026 0.054 1.00 93.44 112 ASN A N 1
ATOM 917 C CA . ASN A 1 112 ? -5.120 2.921 1.296 1.00 93.44 112 ASN A CA 1
ATOM 918 C C . ASN A 1 112 ? -5.491 4.012 2.303 1.00 93.44 112 ASN A C 1
ATOM 920 O O . ASN A 1 112 ? -6.056 5.057 1.952 1.00 93.44 112 ASN A O 1
ATOM 924 N N . PHE A 1 113 ? -5.177 3.747 3.569 1.00 93.56 113 PHE A N 1
ATOM 925 C CA . PHE A 1 113 ? -5.352 4.696 4.657 1.00 93.56 113 PHE A CA 1
ATOM 926 C C . PHE A 1 113 ? -4.251 5.762 4.643 1.00 93.56 113 PHE A C 1
ATOM 928 O O . PHE A 1 113 ? -3.119 5.532 4.215 1.00 93.56 113 PHE A O 1
ATOM 935 N N . CYS A 1 114 ? -4.602 6.934 5.164 1.00 91.12 114 CYS A N 1
ATOM 936 C CA . CYS A 1 114 ? -3.671 7.957 5.628 1.00 91.12 114 CYS A CA 1
ATOM 937 C C . CYS A 1 114 ? -4.014 8.307 7.080 1.00 91.12 114 CYS A C 1
ATOM 939 O O . CYS A 1 114 ? -5.077 7.918 7.577 1.00 91.12 114 CYS A O 1
ATOM 941 N N . SER A 1 115 ? -3.158 9.085 7.742 1.00 90.81 115 SER A N 1
ATOM 942 C CA . SER A 1 115 ? -3.341 9.473 9.145 1.00 90.81 115 SER A CA 1
ATOM 943 C C . SER A 1 115 ? -4.719 10.091 9.409 1.00 90.81 115 SER A C 1
ATOM 945 O O . SER A 1 115 ? -5.388 9.725 10.370 1.00 90.81 115 SER A O 1
ATOM 947 N N . LYS A 1 116 ? -5.200 10.956 8.504 1.00 91.31 1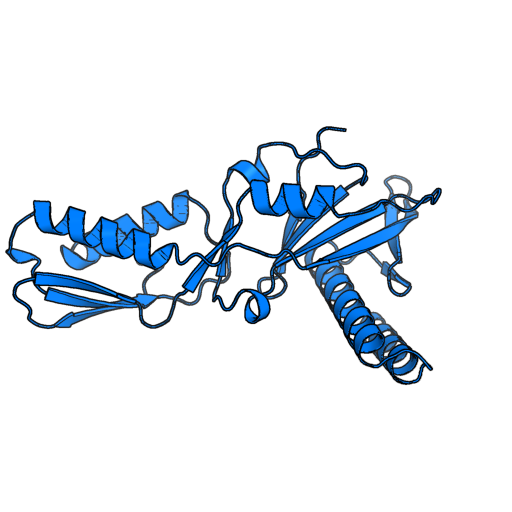16 LYS A N 1
ATOM 948 C CA . LYS A 1 116 ? -6.532 11.576 8.616 1.00 91.31 116 LYS A CA 1
ATOM 949 C C . LYS A 1 116 ? -7.671 10.555 8.603 1.00 91.31 116 LYS A C 1
ATOM 951 O O . LYS A 1 116 ? -8.593 10.677 9.397 1.00 91.31 116 LYS A O 1
ATOM 956 N N . LYS A 1 117 ? -7.598 9.542 7.732 1.00 91.50 117 LYS A N 1
ATOM 957 C CA . LYS A 1 117 ? -8.619 8.485 7.657 1.00 91.50 117 LYS A CA 1
ATOM 958 C C . LYS A 1 117 ? -8.620 7.596 8.896 1.00 91.50 117 LYS A C 1
ATOM 960 O O . LYS A 1 117 ? -9.674 7.157 9.321 1.00 91.50 117 LYS A O 1
ATOM 965 N N . ILE A 1 118 ? -7.453 7.348 9.489 1.00 93.25 118 ILE A N 1
ATOM 966 C CA . ILE A 1 118 ? -7.359 6.601 10.749 1.00 93.25 118 ILE A CA 1
ATOM 967 C C . ILE A 1 118 ? -8.007 7.374 11.904 1.00 93.25 118 ILE A C 1
ATOM 969 O O . ILE A 1 118 ? -8.749 6.786 12.686 1.00 93.25 118 ILE A O 1
ATOM 973 N N . ILE A 1 119 ? -7.770 8.687 11.985 1.00 93.06 119 ILE A N 1
ATOM 974 C CA . ILE A 1 119 ? -8.417 9.555 12.981 1.00 93.06 119 ILE A CA 1
ATOM 975 C C . ILE A 1 119 ? -9.933 9.572 12.766 1.00 93.06 119 ILE A C 1
ATOM 977 O O . ILE A 1 119 ? -10.683 9.307 13.700 1.00 93.06 119 ILE A O 1
ATOM 981 N N . SER A 1 120 ? -10.374 9.798 11.528 1.00 93.06 120 SER A N 1
ATOM 982 C CA . SER A 1 120 ? -11.796 9.792 11.176 1.00 93.06 120 SER A CA 1
ATOM 983 C C . SER A 1 120 ? -12.461 8.453 11.499 1.00 93.06 120 SER A C 1
ATOM 985 O O . SER A 1 120 ? -13.542 8.440 12.074 1.00 93.06 120 SER A O 1
ATOM 987 N N . LEU A 1 121 ? -11.791 7.327 11.232 1.00 94.00 121 LEU A N 1
ATOM 988 C CA . LEU A 1 121 ? -12.290 6.009 11.609 1.00 94.00 121 LEU A CA 1
ATOM 989 C C . LEU A 1 121 ? -12.489 5.888 13.127 1.00 94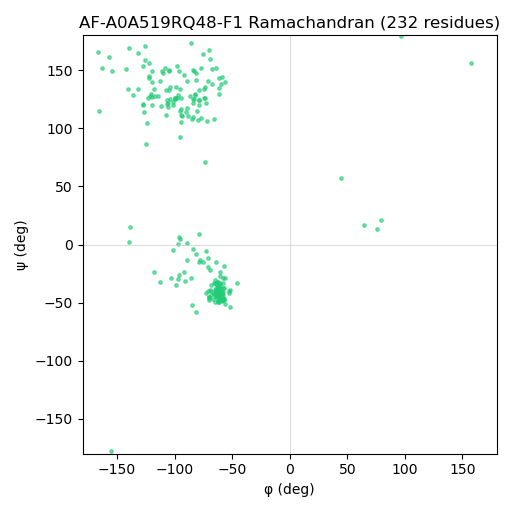.00 121 LEU A C 1
ATOM 991 O O . LEU A 1 121 ? -13.505 5.368 13.577 1.00 94.00 121 LEU A O 1
ATOM 995 N N . LYS A 1 122 ? -11.529 6.354 13.931 1.00 95.12 122 LYS A N 1
ATOM 996 C CA . LYS A 1 122 ? -11.651 6.340 15.394 1.00 95.12 122 LYS A CA 1
ATOM 997 C C . LYS A 1 122 ? -12.880 7.131 15.856 1.00 95.12 122 LYS A C 1
ATOM 999 O O . LYS A 1 122 ? -13.662 6.643 16.670 1.00 95.12 122 LYS A O 1
ATOM 1004 N N . GLU A 1 123 ? -13.051 8.337 15.323 1.00 94.00 123 GLU A N 1
ATOM 1005 C CA . GLU A 1 123 ? -14.193 9.208 15.615 1.00 94.00 123 GLU A CA 1
ATOM 1006 C C . GLU A 1 123 ? -15.521 8.566 15.185 1.00 94.00 123 GLU A C 1
ATOM 1008 O O . GLU A 1 123 ? -16.505 8.627 15.926 1.00 94.00 123 GLU A O 1
ATOM 1013 N N . GLU A 1 124 ? -15.533 7.886 14.036 1.00 94.69 124 GLU A N 1
ATOM 1014 C CA . GLU A 1 124 ? -16.681 7.139 13.516 1.00 94.69 124 GLU A CA 1
ATOM 1015 C C . GLU A 1 124 ? -17.099 6.018 14.481 1.00 94.69 124 GLU A C 1
ATOM 1017 O O . GLU A 1 124 ? -18.270 5.940 14.855 1.00 94.69 124 GLU A O 1
ATOM 1022 N N . ILE A 1 125 ? -16.149 5.210 14.976 1.00 94.69 125 ILE A N 1
ATOM 1023 C CA . ILE A 1 125 ? -16.430 4.150 15.964 1.00 94.69 125 ILE A CA 1
ATOM 1024 C C . ILE A 1 125 ? -17.057 4.742 17.232 1.00 94.69 125 ILE A C 1
ATOM 1026 O O . ILE A 1 125 ? -18.076 4.241 17.711 1.00 94.69 125 ILE A O 1
ATOM 1030 N N . ILE A 1 126 ? -16.461 5.804 17.787 1.00 94.62 126 ILE A N 1
ATOM 1031 C CA . ILE A 1 126 ? -16.943 6.443 19.022 1.00 94.62 126 ILE A CA 1
ATOM 1032 C C . ILE A 1 126 ? -18.372 6.955 18.840 1.00 94.62 126 ILE A C 1
ATOM 1034 O O . ILE A 1 126 ? -19.221 6.716 19.700 1.00 94.62 126 ILE A O 1
ATOM 1038 N N . SER A 1 127 ? -18.628 7.641 17.728 1.00 93.56 127 SER A N 1
ATOM 1039 C CA . SER A 1 127 ? -19.929 8.231 17.410 1.00 93.56 127 SER A CA 1
ATOM 1040 C C . SER A 1 127 ? -21.010 7.154 17.275 1.00 93.56 127 SER A C 1
ATOM 1042 O O . SER A 1 127 ? -22.075 7.266 17.881 1.00 93.56 127 SER A O 1
ATOM 1044 N N . ILE A 1 128 ? -20.714 6.043 16.586 1.00 92.12 128 ILE A N 1
ATOM 1045 C CA . ILE A 1 128 ? -21.646 4.907 16.479 1.00 92.12 128 ILE A CA 1
ATOM 1046 C C . ILE A 1 128 ? -21.956 4.319 17.854 1.00 92.12 128 ILE A C 1
ATOM 1048 O O . ILE A 1 128 ? -23.118 4.077 18.176 1.00 92.12 128 ILE A O 1
ATOM 1052 N N . VAL A 1 129 ? -20.934 4.090 18.685 1.00 92.38 129 VAL A N 1
ATOM 1053 C CA . VAL A 1 129 ? -21.124 3.521 20.029 1.00 92.38 129 VAL A CA 1
ATOM 1054 C C . VAL A 1 129 ? -21.966 4.444 20.916 1.00 92.38 129 VAL A C 1
ATOM 1056 O O . VAL A 1 129 ? -22.729 3.957 21.754 1.00 92.38 129 VAL A O 1
ATOM 1059 N N . LYS A 1 130 ? -21.866 5.762 20.720 1.00 91.81 130 LYS A N 1
ATOM 1060 C CA . LYS A 1 130 ? -22.697 6.761 21.403 1.00 91.81 130 LYS A CA 1
ATOM 1061 C C . LYS A 1 130 ? -24.129 6.852 20.875 1.00 91.81 130 LYS A C 1
ATOM 1063 O O . LYS A 1 130 ? -24.985 7.386 21.576 1.00 91.81 130 LYS A O 1
ATOM 1068 N N . GLY A 1 131 ? -24.405 6.287 19.701 1.00 88.81 131 GLY A N 1
ATOM 1069 C CA . GLY A 1 131 ? -25.697 6.409 19.027 1.00 88.81 131 GLY A CA 1
ATOM 1070 C C . GLY A 1 131 ? -25.870 7.740 18.293 1.00 88.81 131 GLY A C 1
ATOM 1071 O O . GLY A 1 131 ? -27.003 8.147 18.037 1.00 88.81 131 GLY A O 1
ATOM 1072 N N . ASP A 1 132 ? -24.768 8.416 17.964 1.00 89.31 132 ASP A N 1
ATOM 1073 C CA . ASP A 1 132 ? -24.785 9.654 17.192 1.00 89.31 132 ASP A CA 1
ATOM 1074 C C . ASP A 1 132 ? -25.156 9.355 15.726 1.00 89.31 132 ASP A C 1
ATOM 1076 O O . ASP A 1 132 ? -24.714 8.362 15.142 1.00 89.31 132 ASP A O 1
ATOM 1080 N N . MET A 1 133 ? -25.963 10.221 15.102 1.00 83.75 133 MET A N 1
ATOM 1081 C CA . MET A 1 133 ? -26.256 10.116 13.668 1.00 83.75 133 MET A CA 1
ATOM 1082 C C . MET A 1 133 ? -25.104 10.702 12.852 1.00 83.75 133 MET A C 1
ATOM 1084 O O . MET A 1 133 ? -24.952 11.922 12.776 1.00 83.75 133 MET A O 1
ATOM 1088 N N . ILE A 1 134 ? -24.323 9.834 12.212 1.00 85.44 134 ILE A N 1
ATOM 1089 C CA . ILE A 1 134 ? -23.212 10.213 11.333 1.00 85.44 134 ILE A CA 1
ATOM 1090 C C . ILE A 1 134 ? -23.275 9.455 10.000 1.00 85.44 134 ILE A C 1
ATOM 1092 O O . ILE A 1 134 ? -23.990 8.463 9.871 1.00 85.44 134 ILE A O 1
ATOM 1096 N N . CYS A 1 135 ? -22.521 9.923 9.003 1.00 81.25 135 CYS A N 1
ATOM 1097 C CA . CYS A 1 135 ? -22.297 9.169 7.769 1.00 81.25 135 CYS A CA 1
ATOM 1098 C C . CYS A 1 135 ? -21.176 8.147 7.986 1.00 81.25 135 CYS A C 1
ATOM 1100 O O . CYS A 1 135 ? -20.101 8.515 8.456 1.00 81.25 135 CYS A O 1
ATOM 1102 N N . PHE A 1 136 ? -21.426 6.885 7.632 1.00 81.62 136 PHE A N 1
ATOM 1103 C CA . PHE A 1 136 ? -20.443 5.809 7.765 1.00 81.62 136 PHE A CA 1
ATOM 1104 C C . PHE A 1 136 ? -19.580 5.716 6.508 1.00 81.62 136 PHE A C 1
ATOM 1106 O O . PHE A 1 136 ? -20.063 5.323 5.443 1.00 81.62 136 PHE A O 1
ATOM 1113 N N . GLU A 1 137 ? -18.308 6.086 6.625 1.00 87.50 137 GLU A N 1
ATOM 1114 C CA . GLU A 1 137 ? -17.347 6.008 5.520 1.00 87.50 137 GLU A CA 1
ATOM 1115 C C . GLU A 1 137 ? -16.498 4.736 5.575 1.00 87.50 137 GLU A C 1
ATOM 1117 O O . GLU A 1 137 ? -16.049 4.245 4.539 1.00 87.50 137 GLU A O 1
ATOM 1122 N N . HIS A 1 138 ? -16.245 4.203 6.773 1.00 90.06 138 HIS A N 1
ATOM 1123 C CA . HIS A 1 138 ? -15.305 3.099 6.963 1.00 90.06 138 HIS A CA 1
ATOM 1124 C C . HIS A 1 138 ? -15.974 1.846 7.529 1.00 90.06 138 HIS A C 1
ATOM 1126 O O . HIS A 1 138 ? -15.450 0.739 7.357 1.00 90.06 138 HIS A O 1
ATOM 1132 N N . ILE A 1 139 ? -17.111 1.997 8.208 1.00 91.75 139 ILE A N 1
ATOM 1133 C CA . ILE A 1 139 ? -17.777 0.921 8.942 1.00 91.75 139 ILE A CA 1
ATOM 1134 C C . ILE A 1 139 ? -19.041 0.493 8.204 1.00 91.75 139 ILE A C 1
ATOM 1136 O O . ILE A 1 139 ? -19.824 1.314 7.737 1.00 91.75 139 ILE A O 1
ATOM 1140 N N . ASP A 1 140 ? -19.209 -0.817 8.053 1.00 91.31 140 ASP A N 1
ATOM 1141 C CA . ASP A 1 140 ? -20.405 -1.409 7.453 1.00 91.31 140 ASP A CA 1
ATOM 1142 C C . ASP A 1 140 ? -21.487 -1.567 8.530 1.00 91.31 140 ASP A C 1
ATOM 1144 O O . ASP A 1 140 ? -22.590 -1.040 8.417 1.00 91.31 140 ASP A O 1
ATOM 1148 N N . TYR A 1 141 ? -21.133 -2.206 9.651 1.00 89.94 141 TYR A N 1
ATOM 1149 C CA . TYR A 1 141 ? -21.984 -2.261 10.837 1.00 89.94 141 TYR A CA 1
ATOM 1150 C C . TYR A 1 141 ? -21.186 -2.534 12.119 1.00 89.94 141 TYR A C 1
ATOM 1152 O O . TYR A 1 141 ? -20.070 -3.063 12.095 1.00 89.94 141 TYR A O 1
ATOM 1160 N N . ILE A 1 142 ? -21.808 -2.224 13.263 1.00 92.69 142 ILE A N 1
ATOM 1161 C CA . ILE A 1 142 ? -21.331 -2.603 14.597 1.00 92.69 142 ILE A CA 1
ATOM 1162 C C . ILE A 1 142 ? -22.405 -3.426 15.302 1.00 92.69 142 ILE A C 1
ATOM 1164 O O . ILE A 1 142 ? -23.551 -2.998 15.429 1.00 92.69 142 ILE A O 1
ATOM 1168 N N . HIS A 1 143 ? -22.023 -4.596 15.807 1.00 93.44 143 HIS A N 1
ATOM 1169 C CA . HIS A 1 143 ? -22.888 -5.431 16.632 1.00 93.44 143 HIS A CA 1
ATOM 1170 C C . HIS A 1 143 ? -22.456 -5.374 18.101 1.00 93.44 143 HIS A C 1
ATOM 1172 O O . HIS A 1 143 ? -21.324 -5.739 18.430 1.00 93.44 143 HIS A O 1
ATOM 1178 N N . LYS A 1 144 ? -23.362 -4.938 18.986 1.00 94.94 144 LYS A N 1
ATOM 1179 C CA . LYS A 1 144 ? -23.135 -4.855 20.436 1.00 94.94 144 LYS A CA 1
ATOM 1180 C C . LYS A 1 144 ? -23.718 -6.071 21.156 1.00 94.94 144 LYS A C 1
ATOM 1182 O O . LYS A 1 144 ? -24.916 -6.321 21.082 1.00 94.94 144 LYS A O 1
ATOM 1187 N N . ASN A 1 145 ? -22.883 -6.738 21.946 1.00 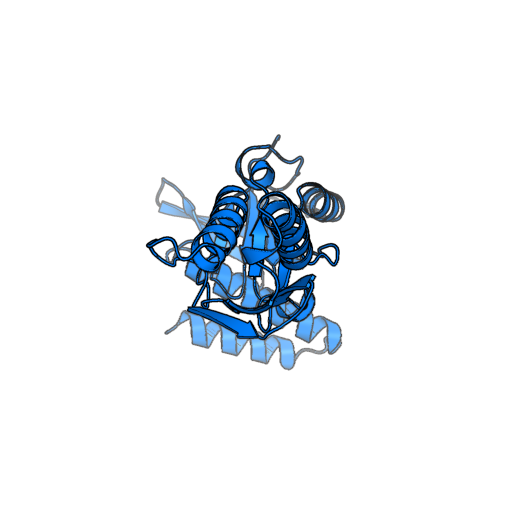94.38 145 ASN A N 1
ATOM 1188 C CA . ASN A 1 145 ? -23.269 -7.762 22.913 1.00 94.38 145 ASN A CA 1
ATOM 1189 C C . ASN A 1 145 ? -23.132 -7.244 24.349 1.00 94.38 145 ASN A C 1
ATOM 1191 O O . ASN A 1 145 ? -22.281 -6.398 24.640 1.00 94.38 145 ASN A O 1
ATOM 1195 N N . ALA A 1 146 ? -23.947 -7.781 25.259 1.00 93.75 146 ALA A N 1
ATOM 1196 C CA . ALA A 1 146 ? -23.876 -7.447 26.678 1.00 93.75 146 ALA A CA 1
ATOM 1197 C C . ALA A 1 146 ? -22.507 -7.827 27.275 1.00 93.75 146 ALA A C 1
ATOM 1199 O O . ALA A 1 146 ? -21.979 -8.911 27.019 1.00 93.75 146 ALA A O 1
ATOM 1200 N N . SER A 1 147 ? -21.927 -6.915 28.055 1.00 94.12 147 SER A N 1
ATOM 1201 C CA . SER A 1 147 ? -20.674 -7.104 28.790 1.00 94.12 147 SER A CA 1
ATOM 1202 C C . SER A 1 147 ? -20.550 -6.030 29.866 1.00 94.12 147 SER A C 1
ATOM 1204 O O . SER A 1 147 ? -21.040 -4.919 29.677 1.00 94.12 147 SER A O 1
ATOM 1206 N N . ASP A 1 148 ? -19.842 -6.337 30.951 1.00 91.94 148 ASP A N 1
ATOM 1207 C CA . ASP A 1 148 ? -19.525 -5.385 32.027 1.00 91.94 148 ASP A CA 1
ATOM 1208 C C . ASP A 1 148 ? -18.289 -4.526 31.717 1.00 91.94 148 ASP A C 1
ATOM 1210 O O . ASP A 1 148 ? -17.913 -3.648 32.494 1.00 91.94 148 ASP A O 1
ATOM 1214 N N . LYS A 1 149 ? -17.626 -4.788 30.588 1.00 93.81 149 LYS A N 1
ATOM 1215 C CA . LYS A 1 149 ? -16.444 -4.065 30.113 1.00 93.81 149 LYS A CA 1
ATOM 1216 C C . LYS A 1 149 ? -16.673 -3.553 28.698 1.00 93.81 149 LYS A C 1
ATOM 1218 O O . LYS A 1 149 ? -17.522 -4.072 27.977 1.00 93.81 149 LYS A O 1
ATOM 1223 N N . ILE A 1 150 ? -15.894 -2.546 28.313 1.00 95.31 150 ILE A N 1
ATOM 1224 C CA . ILE A 1 150 ? -15.779 -2.102 26.922 1.00 95.31 150 ILE A CA 1
ATOM 1225 C C . ILE A 1 150 ? -14.659 -2.902 26.271 1.00 95.31 150 ILE A C 1
ATOM 1227 O O . ILE A 1 150 ? -13.504 -2.791 26.698 1.00 95.31 150 ILE A O 1
ATOM 1231 N N . GLU A 1 151 ? -15.035 -3.680 25.261 1.00 94.94 151 GLU A N 1
ATOM 1232 C CA . GLU A 1 151 ? -14.141 -4.463 24.411 1.00 94.94 151 GLU A CA 1
ATOM 1233 C C . GLU A 1 151 ? -14.586 -4.289 22.955 1.00 94.94 151 GLU A C 1
ATOM 1235 O O . GLU A 1 151 ? -15.771 -4.450 22.645 1.00 94.94 151 GLU A O 1
ATOM 1240 N N . ILE A 1 152 ? -13.658 -3.942 22.069 1.00 95.50 152 ILE A N 1
ATOM 1241 C CA . ILE A 1 152 ? -13.920 -3.684 20.656 1.00 95.50 152 ILE A CA 1
ATOM 1242 C C . ILE A 1 152 ? -13.051 -4.612 19.815 1.00 95.50 152 ILE A C 1
ATOM 1244 O O . ILE A 1 152 ? -11.827 -4.636 19.928 1.00 95.50 152 ILE A O 1
ATOM 1248 N N . PHE A 1 153 ? -13.699 -5.348 18.924 1.00 93.31 153 PHE A N 1
ATOM 1249 C CA . PHE A 1 153 ? -13.067 -6.323 18.050 1.00 93.31 153 PHE A CA 1
ATOM 1250 C C . PHE A 1 153 ? -13.342 -5.971 16.592 1.00 93.31 153 PHE A C 1
ATOM 1252 O O . PHE A 1 153 ? -14.450 -5.556 16.246 1.00 93.31 153 PHE A O 1
ATOM 1259 N N . ASN A 1 154 ? -12.356 -6.190 15.724 1.00 91.62 154 ASN A N 1
ATOM 1260 C CA . ASN A 1 154 ? -12.572 -6.229 14.284 1.00 91.62 154 ASN A CA 1
ATOM 1261 C C . ASN A 1 154 ? -12.542 -7.666 13.767 1.00 91.62 154 ASN A C 1
ATOM 1263 O O . ASN A 1 154 ? -11.820 -8.521 14.274 1.00 91.62 154 ASN A O 1
ATOM 1267 N N . THR A 1 155 ? -13.297 -7.912 12.708 1.00 77.62 155 THR A N 1
ATOM 1268 C CA . THR A 1 155 ? -13.431 -9.241 12.099 1.00 77.62 155 THR A CA 1
ATOM 1269 C C . THR A 1 155 ? -12.626 -9.396 10.813 1.00 77.62 155 THR A C 1
ATOM 1271 O O . THR A 1 155 ? -12.216 -10.507 10.488 1.00 77.62 155 THR A O 1
ATOM 1274 N N . ASN A 1 156 ? -12.402 -8.312 10.062 1.00 83.00 156 ASN A N 1
ATOM 1275 C CA . ASN A 1 156 ? -12.012 -8.416 8.651 1.00 83.00 156 ASN A CA 1
ATOM 1276 C C . ASN A 1 156 ? -10.941 -7.422 8.168 1.00 83.00 156 ASN A C 1
ATOM 1278 O O . ASN A 1 156 ? -10.625 -7.432 6.979 1.00 83.00 156 ASN A O 1
ATOM 1282 N N . LEU A 1 157 ? -10.398 -6.560 9.037 1.00 90.69 157 LEU A N 1
ATOM 1283 C CA . LEU A 1 157 ? -9.517 -5.466 8.607 1.00 90.69 157 LEU A CA 1
ATOM 1284 C C . LEU A 1 157 ? -8.150 -5.479 9.293 1.00 90.69 157 LEU A C 1
ATOM 1286 O O . LEU A 1 157 ? -7.991 -5.022 10.419 1.00 90.69 157 LEU A O 1
ATOM 1290 N N . LYS A 1 158 ? -7.124 -5.904 8.568 1.00 91.75 158 LYS A N 1
ATOM 1291 C CA . LYS A 1 158 ? -5.728 -5.746 8.961 1.00 91.75 158 LYS A CA 1
ATOM 1292 C C . LYS A 1 158 ? -5.070 -4.648 8.136 1.00 91.75 158 LYS A C 1
ATOM 1294 O O . LYS A 1 158 ? -4.998 -4.741 6.909 1.00 91.75 158 LYS A O 1
ATOM 1299 N N . VAL A 1 159 ? -4.560 -3.638 8.837 1.00 93.56 159 VAL A N 1
ATOM 1300 C CA . VAL A 1 159 ? -3.830 -2.511 8.249 1.00 93.56 159 VAL A CA 1
ATOM 1301 C C . VAL A 1 159 ? -2.374 -2.584 8.677 1.00 93.56 159 VAL A C 1
ATOM 1303 O O . VAL A 1 159 ? -2.085 -2.518 9.874 1.00 93.56 159 VAL A O 1
ATOM 1306 N N . VAL A 1 160 ? -1.479 -2.704 7.698 1.00 94.88 160 VAL A N 1
ATOM 1307 C CA . VAL A 1 160 ? -0.028 -2.662 7.917 1.00 94.88 160 VAL A CA 1
ATOM 1308 C C . VAL A 1 160 ? 0.484 -1.268 7.593 1.00 94.88 160 VAL A C 1
ATOM 1310 O O . VAL A 1 160 ? 0.103 -0.660 6.594 1.00 94.88 160 VAL A O 1
ATOM 1313 N N . GLU A 1 161 ? 1.341 -0.746 8.453 1.00 94.88 161 GLU A N 1
ATOM 1314 C CA . GLU A 1 161 ? 1.901 0.587 8.295 1.00 94.88 161 GLU A CA 1
ATOM 1315 C C . GLU A 1 161 ? 3.089 0.589 7.329 1.00 94.88 161 GLU A C 1
ATOM 1317 O O . GLU A 1 161 ? 4.038 -0.185 7.458 1.00 94.88 161 GLU A O 1
ATOM 1322 N N . CYS A 1 162 ? 3.033 1.490 6.352 1.00 94.94 162 CYS A N 1
ATOM 1323 C CA . CYS A 1 162 ? 4.148 1.827 5.490 1.00 94.94 162 CYS A CA 1
ATOM 1324 C C . CYS A 1 162 ? 4.856 3.042 6.090 1.00 94.94 162 CYS A C 1
ATOM 1326 O O . CYS A 1 162 ? 4.355 4.168 6.040 1.00 94.94 162 CYS A O 1
ATOM 1328 N N . GLU A 1 163 ? 6.014 2.784 6.689 1.00 93.38 163 GLU A N 1
ATOM 1329 C CA . GLU A 1 163 ? 6.824 3.793 7.362 1.00 93.38 163 GLU A CA 1
ATOM 1330 C C . GLU A 1 163 ? 7.921 4.333 6.445 1.00 93.38 163 GLU A C 1
ATOM 1332 O O . GLU A 1 163 ? 8.508 3.593 5.644 1.00 93.38 163 GLU A O 1
ATOM 1337 N N . LYS A 1 164 ? 8.296 5.603 6.642 1.00 93.19 164 LYS A N 1
ATOM 1338 C CA . LYS A 1 164 ? 9.411 6.229 5.910 1.00 93.19 164 LYS A CA 1
ATOM 1339 C C . LYS A 1 164 ? 10.703 5.401 5.997 1.00 93.19 164 LYS A C 1
ATOM 1341 O O . LYS A 1 164 ? 11.415 5.253 5.006 1.00 93.19 164 LYS A O 1
ATOM 1346 N N . ILE A 1 165 ? 10.994 4.829 7.168 1.00 92.94 165 ILE A N 1
ATOM 1347 C CA . ILE A 1 165 ? 12.218 4.050 7.401 1.00 92.94 165 ILE A CA 1
ATOM 1348 C C . ILE A 1 165 ? 12.277 2.762 6.569 1.00 92.94 165 ILE A C 1
ATOM 1350 O O . ILE A 1 165 ? 13.359 2.353 6.150 1.00 92.94 165 ILE A O 1
ATOM 1354 N N . SER A 1 166 ? 11.133 2.129 6.305 1.00 93.81 166 SER A N 1
ATOM 1355 C CA . SER A 1 166 ? 11.053 0.912 5.491 1.00 93.81 166 SER A CA 1
ATOM 1356 C C . SER A 1 166 ? 11.383 1.216 4.032 1.00 93.81 166 SER A C 1
ATOM 1358 O O . SER A 1 166 ? 12.136 0.473 3.404 1.00 93.81 166 SER A O 1
ATOM 1360 N N . ILE A 1 167 ? 10.905 2.358 3.530 1.00 95.19 167 ILE A N 1
ATOM 1361 C CA . ILE A 1 167 ? 11.249 2.860 2.197 1.00 95.19 167 ILE A CA 1
ATOM 1362 C C . ILE A 1 167 ? 12.738 3.191 2.122 1.00 95.19 167 ILE A C 1
ATOM 1364 O O . ILE A 1 167 ? 13.411 2.693 1.226 1.00 95.19 167 ILE A O 1
ATOM 1368 N N . GLN A 1 168 ? 13.282 3.946 3.084 1.00 94.50 168 GLN A N 1
ATOM 1369 C CA . GLN A 1 168 ? 14.708 4.295 3.064 1.00 94.50 168 GLN A CA 1
ATOM 1370 C C . GLN A 1 168 ? 15.596 3.043 3.062 1.00 94.50 168 GLN A C 1
ATOM 1372 O O . GLN A 1 168 ? 16.499 2.931 2.245 1.00 94.50 168 GLN A O 1
ATOM 1377 N N . LYS A 1 169 ? 15.273 2.032 3.878 1.00 93.88 169 LYS A N 1
ATOM 1378 C CA . LYS A 1 169 ? 15.992 0.746 3.868 1.00 93.88 169 LYS A CA 1
ATOM 1379 C C . LYS A 1 169 ? 15.917 0.018 2.523 1.00 93.88 169 LYS A C 1
ATOM 1381 O O . LYS A 1 169 ? 16.851 -0.705 2.177 1.00 93.88 169 LYS A O 1
ATOM 1386 N N . ALA A 1 170 ? 14.800 0.123 1.805 1.00 94.19 170 ALA A N 1
ATOM 1387 C CA . ALA A 1 170 ? 14.657 -0.479 0.483 1.00 94.19 170 ALA A CA 1
ATOM 1388 C C . ALA A 1 170 ? 15.505 0.262 -0.561 1.00 94.19 170 ALA A C 1
ATOM 1390 O O . ALA A 1 170 ? 16.164 -0.397 -1.370 1.00 94.19 170 ALA A O 1
ATOM 1391 N N . LEU A 1 171 ? 15.540 1.597 -0.482 1.00 94.31 171 LEU A N 1
ATOM 1392 C CA . LEU A 1 171 ? 16.385 2.466 -1.303 1.00 94.31 171 LEU A CA 1
ATOM 1393 C C . LEU A 1 171 ? 17.871 2.180 -1.078 1.00 94.31 171 LEU A C 1
ATOM 1395 O O . LEU A 1 171 ? 18.583 1.914 -2.037 1.00 94.31 171 LEU A O 1
ATOM 1399 N N . ASP A 1 172 ? 18.319 2.119 0.178 1.00 92.06 172 ASP A N 1
ATOM 1400 C CA . ASP A 1 172 ? 19.727 1.873 0.530 1.00 92.06 172 ASP A CA 1
ATOM 1401 C C . ASP A 1 172 ? 20.237 0.515 0.013 1.00 92.06 172 ASP A C 1
ATOM 1403 O O . ASP A 1 172 ? 21.427 0.321 -0.222 1.00 92.06 172 ASP A O 1
ATOM 1407 N N . LYS A 1 173 ? 19.330 -0.455 -0.159 1.00 91.12 173 LYS A N 1
ATOM 1408 C CA . LYS A 1 173 ? 19.635 -1.781 -0.716 1.00 91.12 173 LYS A CA 1
ATOM 1409 C C . LYS A 1 173 ? 19.511 -1.833 -2.235 1.00 91.12 173 LYS A C 1
ATOM 1411 O O . LYS A 1 173 ? 19.828 -2.865 -2.831 1.00 91.12 173 LYS A O 1
ATOM 1416 N N . ALA A 1 174 ? 18.901 -0.834 -2.862 1.00 89.94 174 ALA A N 1
ATOM 1417 C CA . ALA A 1 174 ? 18.713 -0.778 -4.301 1.00 89.94 174 ALA A CA 1
ATOM 1418 C C . ALA A 1 174 ? 19.976 -0.233 -4.964 1.00 89.94 174 ALA A C 1
ATOM 1420 O O . ALA A 1 174 ? 20.484 0.824 -4.611 1.00 89.94 174 ALA A O 1
ATOM 1421 N N . SER A 1 175 ? 20.495 -0.997 -5.918 1.00 83.50 175 SER A N 1
ATOM 1422 C CA . SER A 1 175 ? 21.650 -0.618 -6.715 1.00 83.50 175 SER A CA 1
ATOM 1423 C C . SER A 1 175 ? 21.173 -0.088 -8.057 1.00 83.50 175 SER A C 1
ATOM 1425 O O . SER A 1 175 ? 20.441 -0.778 -8.767 1.00 83.50 175 SER A O 1
ATOM 1427 N N . VAL A 1 176 ? 21.623 1.114 -8.389 1.00 83.38 176 VAL A N 1
ATOM 1428 C CA . VAL A 1 176 ? 21.557 1.682 -9.737 1.00 83.38 176 VAL A CA 1
ATOM 1429 C C . VAL A 1 176 ? 22.605 0.951 -10.580 1.00 83.38 176 VAL A C 1
ATOM 1431 O O . VAL A 1 176 ? 23.703 0.674 -10.094 1.00 83.38 176 VAL A O 1
ATOM 1434 N N . SER A 1 177 ? 22.256 0.559 -11.800 1.00 78.81 177 SER A N 1
ATOM 1435 C CA . SER A 1 177 ? 23.212 -0.065 -12.716 1.00 78.81 177 SER A CA 1
ATOM 1436 C C . SER A 1 177 ? 24.021 1.002 -13.446 1.00 78.81 177 SER A C 1
ATOM 1438 O O . SER A 1 177 ? 23.508 2.072 -13.754 1.00 78.81 177 SER A O 1
ATOM 1440 N N . GLU A 1 178 ? 25.265 0.696 -13.806 1.00 71.31 178 GLU A N 1
ATOM 1441 C CA . GLU A 1 178 ? 26.096 1.574 -14.637 1.00 71.31 178 GLU A CA 1
ATOM 1442 C C . GLU A 1 178 ? 25.616 1.554 -16.100 1.00 71.31 178 GLU A C 1
ATOM 1444 O O . GLU A 1 178 ? 26.234 0.965 -16.984 1.00 71.31 178 GLU A O 1
ATOM 1449 N N . THR A 1 179 ? 24.459 2.159 -16.365 1.00 73.19 179 THR A N 1
ATOM 1450 C CA . THR A 1 179 ? 23.901 2.320 -17.712 1.00 73.19 179 THR A CA 1
ATOM 1451 C C . THR A 1 179 ? 23.731 3.794 -18.040 1.00 73.19 179 THR A C 1
ATOM 1453 O O . THR A 1 179 ? 23.417 4.587 -17.162 1.00 73.19 179 THR A O 1
ATOM 1456 N N . SER A 1 180 ? 23.851 4.161 -19.318 1.00 71.88 180 SER A N 1
ATOM 1457 C CA . SER A 1 180 ? 23.569 5.524 -19.797 1.00 71.88 180 SER A CA 1
ATOM 1458 C C . SER A 1 180 ? 22.075 5.879 -19.838 1.00 71.88 180 SER A C 1
ATOM 1460 O O . SER A 1 180 ? 21.727 7.013 -20.159 1.00 71.88 180 SER A O 1
ATOM 1462 N N . LYS A 1 181 ? 21.189 4.916 -19.557 1.00 83.25 181 LYS A N 1
ATOM 1463 C CA . LYS A 1 181 ? 19.732 5.092 -19.562 1.00 83.25 181 LYS A CA 1
ATOM 1464 C C . LYS A 1 181 ? 19.249 5.657 -18.230 1.00 83.25 181 LYS A C 1
ATOM 1466 O O . LYS A 1 181 ? 19.810 5.325 -17.188 1.00 83.25 181 LYS A O 1
ATOM 1471 N N . LYS A 1 182 ? 18.150 6.417 -18.272 1.00 91.12 182 LYS A N 1
ATOM 1472 C CA . LYS A 1 182 ? 17.402 6.801 -17.067 1.00 91.12 182 LYS A CA 1
ATOM 1473 C C . LYS A 1 182 ? 16.935 5.547 -16.329 1.00 91.12 182 LYS A C 1
ATOM 1475 O O . LYS A 1 182 ? 16.572 4.546 -16.956 1.00 91.12 182 LYS A O 1
ATOM 1480 N N . GLN A 1 183 ? 16.935 5.598 -15.006 1.00 93.44 183 GLN A N 1
ATOM 1481 C CA . GLN A 1 183 ? 16.656 4.471 -14.131 1.00 93.44 183 GLN A CA 1
ATOM 1482 C C . GLN A 1 183 ? 15.574 4.814 -13.120 1.00 93.44 183 GLN A C 1
ATOM 1484 O O . GLN A 1 183 ? 15.719 5.728 -12.307 1.00 93.44 183 GLN A O 1
ATOM 1489 N N . TRP A 1 184 ? 14.490 4.048 -13.145 1.00 95.50 184 TRP A N 1
ATOM 1490 C CA . TRP A 1 184 ? 13.388 4.172 -12.200 1.00 95.50 184 TRP A CA 1
ATOM 1491 C C . TRP A 1 184 ? 13.357 2.970 -11.261 1.00 95.50 184 TRP A C 1
ATOM 1493 O O . TRP A 1 184 ? 13.684 1.846 -11.646 1.00 95.50 184 TRP A O 1
ATOM 1503 N N . LEU A 1 185 ? 12.930 3.204 -10.024 1.00 96.69 185 LEU A N 1
ATOM 1504 C CA . LEU A 1 185 ? 12.708 2.156 -9.033 1.00 96.69 185 LEU A CA 1
ATOM 1505 C C . LEU A 1 185 ? 11.225 2.063 -8.683 1.00 96.69 185 LEU A C 1
ATOM 1507 O O . LEU A 1 185 ? 10.607 3.048 -8.287 1.00 96.69 185 LEU A O 1
ATOM 1511 N N . LEU A 1 186 ? 10.680 0.856 -8.770 1.00 97.38 186 LEU A N 1
ATOM 1512 C CA . LEU A 1 186 ? 9.324 0.514 -8.370 1.00 97.38 186 LEU A CA 1
ATOM 1513 C C . LEU A 1 186 ? 9.364 -0.304 -7.073 1.00 97.38 186 LEU A C 1
ATOM 1515 O O . LEU A 1 186 ? 9.831 -1.444 -7.060 1.00 97.38 186 LEU A O 1
ATOM 1519 N N . LEU A 1 187 ? 8.880 0.285 -5.980 1.00 97.44 187 LEU A N 1
ATOM 1520 C CA . LEU A 1 187 ? 8.695 -0.368 -4.686 1.00 97.44 187 LEU A CA 1
ATOM 1521 C C . LEU A 1 187 ? 7.264 -0.902 -4.584 1.00 97.44 187 LEU A C 1
ATOM 1523 O O . LEU A 1 187 ? 6.315 -0.125 -4.479 1.00 97.44 187 LEU A O 1
ATOM 1527 N N . VAL A 1 188 ? 7.111 -2.224 -4.601 1.00 96.69 188 VAL A N 1
ATOM 1528 C CA . VAL A 1 188 ? 5.808 -2.894 -4.677 1.00 96.69 188 VAL A CA 1
ATOM 1529 C C . VAL A 1 188 ? 5.290 -3.251 -3.285 1.00 96.69 188 VAL A C 1
ATOM 1531 O O . VAL A 1 188 ? 5.961 -3.914 -2.494 1.00 96.69 188 VAL A O 1
ATOM 1534 N N . LEU A 1 189 ? 4.068 -2.817 -2.996 1.00 94.88 189 LEU A N 1
ATOM 1535 C CA . LEU A 1 189 ? 3.265 -3.196 -1.844 1.00 94.88 189 LEU A CA 1
ATOM 1536 C C . LEU A 1 189 ? 2.339 -4.355 -2.231 1.00 94.88 189 LEU A C 1
ATOM 1538 O O . LEU A 1 189 ? 1.440 -4.202 -3.060 1.00 94.88 189 LEU A O 1
ATOM 1542 N N . ASP A 1 190 ? 2.538 -5.504 -1.588 1.00 89.25 190 ASP A N 1
ATOM 1543 C CA . ASP A 1 190 ? 1.783 -6.734 -1.839 1.00 89.25 190 ASP A CA 1
ATOM 1544 C C . ASP A 1 190 ? 1.039 -7.175 -0.566 1.00 89.25 190 ASP A C 1
ATOM 1546 O O . ASP A 1 190 ? 1.650 -7.432 0.481 1.00 89.25 190 ASP A O 1
ATOM 1550 N N . HIS A 1 191 ? -0.293 -7.261 -0.655 1.00 84.88 191 HIS A N 1
ATOM 1551 C CA . HIS A 1 191 ? -1.175 -7.702 0.427 1.00 84.88 191 HIS A CA 1
ATOM 1552 C C . HIS A 1 191 ? -0.912 -9.139 0.888 1.00 84.88 191 HIS A C 1
ATOM 1554 O O . HIS A 1 191 ? -1.004 -9.407 2.085 1.00 84.88 191 HIS A O 1
ATOM 1560 N N . LEU A 1 192 ? -0.574 -10.063 -0.018 1.00 84.25 192 LEU A N 1
ATOM 1561 C CA . LEU A 1 192 ? -0.300 -11.460 0.328 1.00 84.25 192 LEU A CA 1
ATOM 1562 C C . LEU A 1 192 ? 1.008 -11.570 1.107 1.00 84.25 192 LEU A C 1
ATOM 1564 O O . LEU A 1 192 ? 1.033 -12.176 2.178 1.00 84.25 192 LEU A O 1
ATOM 1568 N N . LYS A 1 193 ? 2.075 -10.923 0.621 1.00 82.50 193 LYS A N 1
ATOM 1569 C CA . LYS A 1 193 ? 3.385 -10.918 1.301 1.00 82.50 193 LYS A CA 1
ATOM 1570 C C . LYS A 1 193 ? 3.312 -10.222 2.657 1.00 82.50 193 LYS A C 1
ATOM 1572 O O . LYS A 1 193 ? 3.895 -10.696 3.629 1.00 82.50 193 LYS A O 1
ATOM 1577 N N . SER A 1 194 ? 2.556 -9.129 2.735 1.00 82.56 194 SER A N 1
ATOM 1578 C CA . SER A 1 194 ? 2.357 -8.366 3.974 1.00 82.56 194 SER A CA 1
ATOM 1579 C C . SER A 1 194 ? 1.288 -8.974 4.887 1.00 82.56 194 SER A C 1
ATOM 1581 O O . SER A 1 194 ? 1.117 -8.527 6.025 1.00 82.56 194 SER A O 1
ATOM 1583 N N . ASN A 1 195 ? 0.566 -9.989 4.398 1.00 88.00 195 ASN A N 1
ATOM 1584 C CA . ASN A 1 195 ? -0.588 -10.601 5.043 1.00 88.00 195 ASN A CA 1
ATOM 1585 C C . ASN A 1 195 ? -1.542 -9.533 5.607 1.00 88.00 195 ASN A C 1
ATOM 1587 O O . ASN A 1 195 ? -1.762 -9.475 6.817 1.00 88.00 195 ASN A O 1
ATOM 1591 N N . CYS A 1 196 ? -2.024 -8.623 4.763 1.00 91.12 196 CYS A N 1
ATOM 1592 C CA . CYS A 1 196 ? -2.880 -7.505 5.161 1.00 91.12 196 CYS A CA 1
ATOM 1593 C C . CYS A 1 196 ? -4.008 -7.261 4.153 1.00 91.12 196 CYS A C 1
ATOM 1595 O O . CYS A 1 196 ? -4.014 -7.822 3.061 1.00 91.12 196 CYS A O 1
ATOM 1597 N N . ASN A 1 197 ? -4.978 -6.425 4.527 1.00 91.00 197 ASN A N 1
ATOM 1598 C CA . ASN A 1 197 ? -6.070 -6.023 3.637 1.00 91.00 197 ASN A CA 1
ATOM 1599 C C . ASN A 1 197 ? -5.793 -4.683 2.943 1.00 91.00 197 ASN A C 1
ATOM 1601 O O . ASN A 1 197 ? -6.380 -4.389 1.902 1.00 91.00 197 ASN A O 1
ATOM 1605 N N . THR A 1 198 ? -4.984 -3.830 3.570 1.00 92.69 198 THR A N 1
ATOM 1606 C CA . THR A 1 198 ? -4.647 -2.487 3.091 1.00 92.69 198 THR A CA 1
ATOM 1607 C C . THR A 1 198 ? -3.463 -1.935 3.879 1.00 92.69 198 THR A C 1
ATOM 1609 O O . THR A 1 198 ? -3.130 -2.430 4.961 1.00 92.69 198 THR A O 1
ATOM 1612 N N . PHE A 1 199 ? -2.859 -0.870 3.362 1.00 94.94 199 PHE A N 1
ATOM 1613 C CA . PHE A 1 199 ? -1.763 -0.170 4.010 1.00 94.94 199 PHE A CA 1
ATOM 1614 C C . PHE A 1 199 ? -2.205 1.157 4.634 1.00 94.94 199 PHE A C 1
ATOM 1616 O O . PHE A 1 199 ? -3.112 1.826 4.132 1.00 94.94 199 PHE A O 1
ATOM 1623 N N . LEU A 1 200 ? -1.532 1.559 5.712 1.00 95.38 200 LEU A N 1
ATOM 1624 C CA . LEU A 1 200 ? -1.483 2.949 6.163 1.00 95.38 200 LEU A CA 1
ATOM 1625 C C . LEU A 1 200 ? -0.225 3.585 5.576 1.00 95.38 200 LEU A C 1
ATOM 1627 O O . LEU A 1 200 ? 0.882 3.234 5.974 1.00 95.38 200 LEU A O 1
ATOM 1631 N N . ILE A 1 201 ? -0.385 4.523 4.645 1.00 94.81 201 ILE A N 1
ATOM 1632 C CA . ILE A 1 201 ? 0.742 5.285 4.103 1.00 94.81 201 ILE A CA 1
ATOM 1633 C C . ILE A 1 201 ? 0.936 6.531 4.962 1.00 94.81 201 ILE A C 1
ATOM 1635 O O . ILE A 1 201 ? 0.075 7.417 4.970 1.00 94.81 201 ILE A O 1
ATOM 1639 N N . GLN A 1 202 ? 2.063 6.607 5.674 1.00 92.25 202 GLN A N 1
ATOM 1640 C CA . GLN A 1 202 ? 2.408 7.786 6.464 1.00 92.25 202 GLN A CA 1
ATOM 1641 C C . GLN A 1 202 ? 2.517 9.028 5.575 1.00 92.25 202 GLN A C 1
ATOM 1643 O O . GLN A 1 202 ? 3.124 9.000 4.505 1.00 92.25 202 GLN A O 1
ATOM 1648 N N . ASP A 1 203 ? 1.987 10.155 6.051 1.00 90.25 203 ASP A N 1
ATOM 1649 C CA . ASP A 1 203 ? 1.994 11.414 5.297 1.00 90.25 203 ASP A CA 1
ATOM 1650 C C . ASP A 1 203 ? 3.416 11.859 4.913 1.00 90.25 203 ASP A C 1
ATOM 1652 O O . ASP A 1 203 ? 3.634 12.385 3.822 1.00 90.25 203 ASP A O 1
ATOM 1656 N N . GLN A 1 204 ? 4.409 11.571 5.759 1.00 91.88 204 GLN A N 1
ATOM 1657 C CA . GLN A 1 204 ? 5.819 11.876 5.492 1.00 91.88 204 GLN A CA 1
ATOM 1658 C C . GLN A 1 204 ? 6.333 11.264 4.183 1.00 91.88 204 GLN A C 1
ATOM 1660 O O . GLN A 1 204 ? 7.195 11.856 3.546 1.00 91.88 204 GLN A O 1
ATOM 1665 N N . ILE A 1 205 ? 5.784 10.129 3.740 1.00 93.56 205 ILE A N 1
ATOM 1666 C CA . ILE A 1 205 ? 6.168 9.481 2.477 1.00 93.56 205 ILE A CA 1
ATOM 1667 C C . ILE A 1 205 ? 5.811 10.359 1.271 1.00 93.56 205 ILE A C 1
ATOM 1669 O O . ILE A 1 205 ? 6.505 10.340 0.261 1.00 93.56 205 ILE A O 1
ATOM 1673 N N . LYS A 1 206 ? 4.747 11.162 1.378 1.00 87.81 206 LYS A N 1
ATOM 1674 C CA . LYS A 1 206 ? 4.276 12.037 0.294 1.00 87.81 206 LYS A CA 1
ATOM 1675 C C . LYS A 1 206 ? 4.986 13.385 0.270 1.00 87.81 206 LYS A C 1
ATOM 1677 O O . LYS A 1 206 ? 5.070 14.030 -0.775 1.00 87.81 206 LYS A O 1
ATOM 1682 N N . TYR A 1 207 ? 5.432 13.858 1.431 1.00 88.88 207 TYR A N 1
ATOM 1683 C CA . TYR A 1 207 ? 5.873 15.244 1.586 1.00 88.88 207 TYR A CA 1
ATOM 1684 C C . TYR A 1 207 ? 7.362 15.387 1.857 1.00 88.88 207 TYR A C 1
ATOM 1686 O O . TYR A 1 207 ? 7.940 16.385 1.428 1.00 88.88 207 TYR A O 1
ATOM 1694 N N . SER A 1 208 ? 7.977 14.430 2.548 1.00 93.31 208 SER A N 1
ATOM 1695 C CA . SER A 1 208 ? 9.398 14.474 2.864 1.00 93.31 208 SER A CA 1
ATOM 1696 C C . SER A 1 208 ? 10.216 13.816 1.758 1.00 93.31 208 SER A C 1
ATOM 1698 O O . SER A 1 208 ? 9.808 12.761 1.268 1.00 93.31 208 SER A O 1
ATOM 1700 N N . PRO A 1 209 ? 11.383 14.368 1.402 1.00 94.38 209 PRO A N 1
ATOM 1701 C CA . PRO A 1 209 ? 12.205 13.744 0.386 1.00 94.38 209 PRO A CA 1
ATOM 1702 C C . PRO A 1 209 ? 12.925 12.495 0.914 1.00 94.38 209 PRO A C 1
ATOM 1704 O O . PRO A 1 209 ? 13.033 12.267 2.132 1.00 94.38 209 PRO A O 1
ATOM 1707 N N . PHE A 1 210 ? 13.417 11.704 -0.036 1.00 95.38 210 PHE A N 1
ATOM 1708 C CA . PHE A 1 210 ? 14.248 10.525 0.159 1.00 95.38 210 PHE A CA 1
ATOM 1709 C C . PHE A 1 210 ? 15.575 10.674 -0.576 1.00 95.38 210 PHE A C 1
ATOM 1711 O O . PHE A 1 210 ? 15.618 11.191 -1.691 1.00 95.38 210 PHE A O 1
ATOM 1718 N N . LYS A 1 211 ? 16.643 10.142 0.018 1.00 92.56 211 LYS A N 1
ATOM 1719 C CA . LYS A 1 211 ? 17.918 9.985 -0.681 1.00 92.56 211 LYS A CA 1
ATOM 1720 C C . LYS A 1 211 ? 17.855 8.769 -1.591 1.00 92.56 211 LYS A C 1
ATOM 1722 O O . LYS A 1 211 ? 17.578 7.666 -1.116 1.00 92.56 211 LYS A O 1
ATOM 1727 N N . SER A 1 212 ? 18.124 8.974 -2.872 1.00 92.44 212 SER A N 1
ATOM 1728 C CA . SER A 1 212 ? 18.134 7.931 -3.891 1.00 92.44 212 SER A CA 1
ATOM 1729 C C . SER A 1 212 ? 19.046 8.346 -5.038 1.00 92.44 212 SER A C 1
ATOM 1731 O O . SER A 1 212 ? 19.154 9.527 -5.335 1.00 92.44 212 SER A O 1
ATOM 1733 N N . ASN A 1 213 ? 19.663 7.369 -5.697 1.00 91.56 213 ASN A N 1
ATOM 1734 C CA . ASN A 1 213 ? 20.436 7.596 -6.921 1.00 91.56 213 ASN A CA 1
ATOM 1735 C C . ASN A 1 213 ? 19.613 7.309 -8.195 1.00 91.56 213 ASN A C 1
ATOM 1737 O O . ASN A 1 213 ? 20.149 7.379 -9.295 1.00 91.56 213 ASN A O 1
ATOM 1741 N N . PHE A 1 214 ? 18.344 6.914 -8.054 1.00 94.38 214 PHE A N 1
ATOM 1742 C CA . PHE A 1 214 ? 17.431 6.698 -9.180 1.00 94.38 214 PHE A CA 1
ATOM 1743 C C . PHE A 1 214 ? 16.836 8.029 -9.647 1.00 94.38 214 PHE A C 1
ATOM 1745 O O . PHE A 1 214 ? 16.556 8.892 -8.820 1.00 94.38 214 PHE A O 1
ATOM 1752 N N . ASP A 1 215 ? 16.550 8.162 -10.944 1.00 94.12 215 ASP A N 1
ATOM 1753 C CA . ASP A 1 215 ? 15.902 9.359 -11.497 1.00 94.12 215 ASP A CA 1
ATOM 1754 C C . ASP A 1 215 ? 14.489 9.553 -10.939 1.00 94.12 215 ASP A C 1
ATOM 1756 O O . ASP A 1 215 ? 14.059 10.676 -10.682 1.00 94.12 215 ASP A O 1
ATOM 1760 N N . LYS A 1 216 ? 13.765 8.444 -10.747 1.00 95.19 216 LYS A N 1
ATOM 1761 C CA . LYS A 1 216 ? 12.458 8.417 -10.089 1.00 95.19 216 LYS A CA 1
ATOM 1762 C C . LYS A 1 216 ? 12.301 7.179 -9.224 1.00 95.19 216 LYS A C 1
ATOM 1764 O O . LYS A 1 216 ? 12.838 6.111 -9.524 1.00 95.19 216 LYS A O 1
ATOM 1769 N N . VAL A 1 217 ? 11.505 7.316 -8.169 1.00 97.00 217 VAL A N 1
ATOM 1770 C CA . VAL A 1 217 ? 11.113 6.203 -7.305 1.00 97.00 217 VAL A CA 1
ATOM 1771 C C . VAL A 1 217 ? 9.609 6.243 -7.097 1.00 97.00 217 VAL A C 1
ATOM 1773 O O . VAL A 1 217 ? 9.047 7.287 -6.770 1.00 97.00 217 VAL A O 1
ATOM 1776 N N . PHE A 1 218 ? 8.969 5.091 -7.239 1.00 97.38 218 PHE A N 1
ATOM 1777 C CA . PHE A 1 218 ? 7.536 4.923 -7.066 1.00 97.38 218 PHE A CA 1
ATOM 1778 C C . PHE A 1 218 ? 7.249 3.929 -5.952 1.00 97.38 218 PHE A C 1
ATOM 1780 O O . PHE A 1 218 ? 7.902 2.894 -5.844 1.00 97.38 218 PHE A O 1
ATOM 1787 N N . LEU A 1 219 ? 6.237 4.230 -5.147 1.00 97.50 219 LEU A N 1
ATOM 1788 C CA . LEU A 1 219 ? 5.565 3.270 -4.284 1.00 97.50 219 LEU A CA 1
ATOM 1789 C C . LEU A 1 219 ? 4.275 2.830 -4.976 1.00 97.50 219 LEU A C 1
ATOM 1791 O O . LEU A 1 219 ? 3.454 3.678 -5.330 1.00 97.50 219 LEU A O 1
ATOM 1795 N N . PHE A 1 220 ? 4.093 1.527 -5.155 1.00 97.19 220 PHE A N 1
ATOM 1796 C CA . PHE A 1 220 ? 2.984 0.963 -5.917 1.00 97.19 220 PHE A CA 1
ATOM 1797 C C . PHE A 1 220 ? 2.224 -0.091 -5.117 1.00 97.19 220 PHE A C 1
ATOM 1799 O O . PHE A 1 220 ? 2.790 -1.108 -4.735 1.00 97.19 220 PHE A O 1
ATOM 1806 N N . ASP A 1 221 ? 0.932 0.133 -4.889 1.00 95.50 221 ASP A N 1
ATOM 1807 C CA . ASP A 1 221 ? 0.012 -0.888 -4.388 1.00 95.50 221 ASP A CA 1
ATOM 1808 C C . ASP A 1 221 ? -0.527 -1.730 -5.542 1.00 95.50 221 ASP A C 1
ATOM 1810 O O . ASP A 1 221 ? -1.389 -1.289 -6.308 1.00 95.50 221 ASP A O 1
ATOM 1814 N N . PHE A 1 222 ? -0.055 -2.972 -5.604 1.00 92.69 222 PHE A N 1
ATOM 1815 C CA . PHE A 1 222 ? -0.395 -3.927 -6.652 1.00 92.69 222 PHE A CA 1
ATOM 1816 C C . PHE A 1 222 ? -1.892 -4.259 -6.737 1.00 92.69 222 PHE A C 1
ATOM 1818 O O . PHE A 1 222 ? -2.414 -4.541 -7.819 1.00 92.69 222 PHE A O 1
ATOM 1825 N N . TYR A 1 223 ? -2.596 -4.264 -5.604 1.00 91.62 223 TYR A N 1
ATOM 1826 C CA . TYR A 1 223 ? -3.995 -4.690 -5.531 1.00 91.62 223 TYR A CA 1
ATOM 1827 C C . TYR A 1 223 ? -4.963 -3.533 -5.729 1.00 91.62 223 TYR A C 1
ATOM 1829 O O . TYR A 1 223 ? -6.065 -3.748 -6.231 1.00 91.62 223 TYR A O 1
ATOM 1837 N N . LYS A 1 224 ? -4.573 -2.325 -5.316 1.00 92.50 224 LYS A N 1
ATOM 1838 C CA . LYS A 1 224 ? -5.419 -1.127 -5.408 1.00 92.50 224 LYS A CA 1
ATOM 1839 C C . LYS A 1 224 ? -5.064 -0.213 -6.577 1.00 92.50 224 LYS A C 1
ATOM 1841 O O . LYS A 1 224 ? -5.738 0.795 -6.762 1.00 92.50 224 LYS A O 1
ATOM 1846 N N . GLY A 1 225 ? -4.000 -0.518 -7.321 1.00 92.56 225 GLY A N 1
ATOM 1847 C CA . GLY A 1 225 ? -3.529 0.317 -8.428 1.00 92.56 225 GLY A CA 1
ATOM 1848 C C . GLY A 1 225 ? -3.038 1.696 -7.979 1.00 92.56 225 GLY A C 1
ATOM 1849 O O . GLY A 1 225 ? -2.964 2.622 -8.780 1.00 92.56 225 GLY A O 1
ATOM 1850 N N . GLN A 1 226 ? -2.754 1.880 -6.685 1.00 94.56 226 GLN A N 1
ATOM 1851 C CA . GLN A 1 226 ? -2.350 3.183 -6.166 1.00 94.56 226 GLN A CA 1
ATOM 1852 C C . GLN A 1 226 ? -0.861 3.394 -6.372 1.00 94.56 226 GLN A C 1
ATOM 1854 O O . GLN A 1 226 ? -0.053 2.604 -5.891 1.00 94.56 226 GLN A O 1
ATOM 1859 N N . ILE A 1 227 ? -0.513 4.498 -7.024 1.00 95.69 227 ILE A N 1
ATOM 1860 C CA . ILE A 1 227 ? 0.869 4.870 -7.305 1.00 95.69 227 ILE A CA 1
ATOM 1861 C C . ILE A 1 227 ? 1.179 6.191 -6.611 1.00 95.69 227 ILE A C 1
ATOM 1863 O O . ILE A 1 227 ? 0.397 7.141 -6.661 1.00 95.69 227 ILE A O 1
ATOM 1867 N N . ILE A 1 228 ? 2.329 6.244 -5.944 1.00 95.75 228 ILE A N 1
ATOM 1868 C CA . ILE A 1 228 ? 2.870 7.452 -5.328 1.00 95.75 228 ILE A CA 1
ATOM 1869 C C . ILE A 1 228 ? 4.292 7.639 -5.849 1.00 95.75 228 ILE A C 1
ATOM 1871 O O . ILE A 1 228 ? 5.175 6.843 -5.536 1.00 95.75 228 ILE A O 1
ATOM 1875 N N . GLU A 1 229 ? 4.517 8.701 -6.620 1.00 96.50 229 GLU A N 1
ATOM 1876 C CA . GLU A 1 229 ? 5.866 9.158 -6.961 1.00 96.50 229 GLU A CA 1
ATOM 1877 C C . GLU A 1 229 ? 6.499 9.797 -5.717 1.00 96.50 229 GLU A C 1
ATOM 1879 O O . GLU A 1 229 ? 5.933 10.713 -5.111 1.00 96.50 229 GLU A O 1
ATOM 1884 N N . LEU A 1 230 ? 7.643 9.266 -5.288 1.00 96.56 230 LEU A N 1
ATOM 1885 C CA . LEU A 1 230 ? 8.347 9.736 -4.102 1.00 96.56 230 LEU A CA 1
ATOM 1886 C C . LEU A 1 230 ? 9.174 10.976 -4.435 1.00 96.56 230 LEU A C 1
ATOM 1888 O O . LEU A 1 230 ? 9.818 11.053 -5.479 1.00 96.56 230 LEU A O 1
ATOM 1892 N N . LYS A 1 231 ? 9.210 11.933 -3.507 1.00 95.81 231 LYS A N 1
ATOM 1893 C CA . LYS A 1 231 ? 10.084 13.104 -3.630 1.00 95.81 231 LYS A CA 1
ATOM 1894 C C . LYS A 1 231 ? 11.526 12.708 -3.344 1.00 95.81 231 LYS A C 1
ATOM 1896 O O . LYS A 1 231 ? 11.779 12.046 -2.338 1.00 95.81 231 LYS A O 1
ATOM 1901 N N . LEU A 1 232 ? 12.459 13.153 -4.178 1.00 94.38 232 LEU A N 1
ATOM 1902 C CA . LEU A 1 232 ? 13.878 12.833 -4.037 1.00 94.38 232 LEU A CA 1
ATOM 1903 C C . LEU A 1 232 ? 14.702 14.074 -3.670 1.00 94.38 232 LEU A C 1
ATOM 1905 O O . LEU A 1 232 ? 14.433 15.177 -4.143 1.00 94.38 232 LEU A O 1
ATOM 1909 N N . GLU A 1 233 ? 15.681 13.873 -2.792 1.00 87.50 233 GLU A N 1
ATOM 1910 C CA . GLU A 1 233 ? 16.810 14.773 -2.541 1.00 87.50 233 GLU A CA 1
ATOM 1911 C C . GLU A 1 233 ? 17.972 14.258 -3.400 1.00 87.50 233 GLU A C 1
ATOM 1913 O O . GLU A 1 233 ? 18.689 13.349 -2.972 1.00 87.50 233 GLU A O 1
ATOM 1918 N N . ASN A 1 234 ? 18.104 14.781 -4.621 1.00 64.12 234 ASN A N 1
ATOM 1919 C CA . ASN A 1 234 ? 19.249 14.499 -5.493 1.00 64.12 234 ASN A CA 1
ATOM 1920 C C . ASN A 1 234 ? 20.391 15.479 -5.206 1.00 64.12 234 ASN A C 1
ATOM 1922 O O . ASN A 1 234 ? 20.091 16.680 -5.004 1.00 64.12 234 ASN A O 1
#

Nearest PDB structures (foldseek):
  7fun-assembly1_A  TM=1.328E-01  e=4.625E+00  Homo sapiens

Mean predicted aligned error: 5.81 Å

Sequence (234 aa):
MEHLQQIEDWIENIEGSDLKPRIKNQTVNNLIDIWKFITYYDETISLKSENIIGVENENGIQDEISLTVKDLILNPSNVIQNVLSETELELRKYGSNYNGKYNIQFQKSEKNFCSKKIISLKEEIISIVKGDMICFEHIDYIHKNASDKIEIFNTNLKVVECEKISIQKALDKASVSETSKKQWLLLVLDHLKSNCNTFLIQDQIKYSPFKSNFDKVFLFDFYKGQIIELKLEN

Solvent-accessible surface area (backbone atoms only — not comparable to full-atom values): 13433 Å² total; per-residue (Å²): 112,71,70,58,55,56,48,50,55,48,46,52,51,49,70,70,43,94,62,57,70,73,55,35,54,50,52,47,50,46,35,51,52,51,54,52,47,36,66,58,73,41,78,82,47,41,81,75,52,85,45,31,36,32,41,70,44,100,84,72,46,70,46,61,32,40,53,44,74,41,79,56,72,64,66,94,48,52,56,48,62,52,48,38,53,54,43,38,59,54,49,58,75,76,40,74,89,62,37,15,37,34,46,34,40,63,49,88,70,76,64,68,42,37,65,68,53,54,51,50,46,45,52,50,54,52,36,54,73,73,67,52,95,73,86,73,88,54,53,68,50,75,48,77,40,91,44,96,47,63,45,65,44,76,78,77,74,41,27,27,50,49,49,64,67,45,53,50,56,51,43,76,71,55,78,81,72,102,58,98,55,52,36,35,37,40,34,36,41,49,46,76,86,66,70,36,75,44,40,32,46,45,64,58,51,71,73,42,65,40,77,56,91,50,81,41,41,33,44,33,32,74,87,60,58,45,75,42,75,47,44,68,54,121

pLDDT: mean 89.77, std 7.07, range [43.31, 97.5]

Secondary structure (DSSP, 8-state):
-HHHHHHHHHHHHHHHSSS-HHHHHHHHHHHHHHHHHHHHH-TTPEEEETTEEEEE-TTS-EEEEEEEEEE-------HHHHHHHHHHHHHHTT-GGG-EEEEEEEP--SS-B-HHHHHHHHHHHHHHHHT-----SSEEEEEEE--SSEEEEESS--EEEE-HHHHHHHHHTPPPPS-SSEEEEEEEE-HHHHT-SEEEE-HHHHHS-EE-SSSEEEEEETTTTEEEEPPEE-

Radius of gyration: 22.07 Å; Cα contacts (8 Å, |Δi|>4): 390; chains: 1; bounding box: 52×40×61 Å